Protein 6SBS (pdb70)

Radius of gyration: 17.61 Å; Cα contacts (8 Å, |Δi|>4): 257; chains: 2; bounding box: 50×42×40 Å

InterPro domains:
  IPR000524 Transcription regulator HTH, GntR [PF00392] (16-74)
  IPR000524 Transcription regulator HTH, GntR [PR00035] (38-52)
  IPR000524 Transcription regulator HTH, GntR [PR00035] (52-68)
  IPR000524 Transcription regulator HTH, GntR [PS50949] (13-81)
  IPR000524 Transcription regulator HTH, GntR [SM00345] (19-77)
  IPR000524 Transcription regulator HTH, GntR [cd07377] (14-78)
  IPR036388 Winged helix-like DNA-binding domain superfamily [G3DSA:1.10.10.10] (5-78)
  IPR036390 Winged helix DNA-binding domain superfamily [SSF46785] (8-77)

Solvent-accessible surface area: 12304 Å² total; per-residue (Å²): 138,114,19,128,43,72,144,160,44,195,40,55,44,35,12,12,0,0,30,29,4,4,41,15,20,20,125,20,118,43,129,83,48,56,134,1,35,64,25,157,109,5,1,86,119,34,72,33,92,75,122,20,0,58,99,0,0,71,16,0,51,50,26,46,23,4,52,64,101,163,187,95,36,15,6,93,59,114,160,64,133,43,12,5,64,2,2,17,72,6,10,73,70,104,57,160,38,83,139,163,47,199,56,47,43,40,22,15,0,0,59,57,2,14,66,58,7,4,124,13,141,24,96,36,36,38,90,16,41,48,23,132,101,3,5,82,140,18,90,23,87,67,125,46,0,44,108,0,0,56,23,0,50,47,12,10,7,2,34,72,90,168,220,114,33,8,2,32,52,69,22,152,53,86,42,33,105,60,8,66,102,23,0,56,52,27,1,52,17,18,117,34,43,154,102,81,13,79,76,59,33,72,145,37,44,70,118,46,104,142

Secondary structure (DSSP, 8-state):
--S---TTSSS-HHHHHHHHHHHHHHHTSS-TT-BPPPHHHHHHHHT--HHHHHHHHHHHHHHTSEEESSSSEEE-----HHHHHHHHHHHHT-/----TTSSS-HHHHHHHHHHHHHHTSSS-TT-B---HHHHHHHSS--HHHHHHHHHHHHHHTSEEESSSSEEE----SSHHHHHHHHHHHHHHHTTT--HHHHHHHHHHHHHHHT-

Foldseek 3Di:
DQQDQDPPDPPDRLVSNLVSVVVCVVVVVADFQRWDDALVVVCVVHVHDSVSVVSNLVVCVVVPQWDQDPNTITGHDDDCVVVVVVVVVVVVVD/DDAPPPDPPDRLRVVLVVVVVCPVVVVAHAFDWDDDLVRVCVVDVHHSVSSVVSLVVCVVLPQWDCDPNITGGHDDDPDVSNVVNVVVVVVVVVVVVADPVRPVVVVVVVVVVPVD

Structure (mmCIF, N/CA/C/O backbone):
data_6SBS
#
_entry.id   6SBS
#
_cell.length_a   133.090
_cell.length_b   133.090
_cell.length_c   39.330
_cell.angle_alpha   90.000
_cell.angle_beta   90.000
_cell.angle_gamma   120.000
#
_symmetry.space_group_name_H-M   'P 62'
#
loop_
_entity.id
_entity.type
_entity.pdbx_description
1 polymer 'Regulatory protein'
2 water water
#
loop_
_atom_site.group_PDB
_atom_site.id
_atom_site.type_symbol
_atom_site.label_atom_id
_atom_site.label_alt_id
_atom_site.label_comp_id
_atom_site.label_asym_id
_atom_site.label_entity_id
_atom_site.label_seq_id
_atom_site.pdbx_PDB_ins_code
_atom_site.Cartn_x
_atom_site.Cartn_y
_atom_site.Cartn_z
_atom_site.occupancy
_atom_site.B_iso_or_equiv
_atom_site.auth_seq_id
_atom_site.auth_comp_id
_atom_site.auth_asym_id
_atom_site.auth_atom_id
_atom_site.pdbx_PDB_model_num
ATOM 1 N N . SER A 1 3 ? 61.234 24.716 -6.164 1.00 77.83 3 SER A N 1
ATOM 2 C CA . SER A 1 3 ? 60.284 24.283 -7.190 1.00 83.33 3 SER A CA 1
ATOM 3 C C . SER A 1 3 ? 58.954 23.911 -6.516 1.00 82.43 3 SER A C 1
ATOM 4 O O . SER A 1 3 ? 57.915 23.811 -7.179 1.00 86.50 3 SER A O 1
ATOM 7 N N . ILE A 1 4 ? 58.992 23.696 -5.196 1.00 78.52 4 ILE A N 1
ATOM 8 C CA . ILE A 1 4 ? 57.762 23.445 -4.449 1.00 74.43 4 ILE A CA 1
ATOM 9 C C . ILE A 1 4 ? 57.044 24.747 -4.162 1.00 73.55 4 ILE A C 1
ATOM 10 O O . ILE A 1 4 ? 55.819 24.835 -4.293 1.00 82.66 4 ILE A O 1
ATOM 15 N N . ILE A 1 5 ? 57.790 25.758 -3.722 1.00 76.73 5 ILE A N 1
ATOM 16 C CA . ILE A 1 5 ? 57.265 27.098 -3.492 1.00 67.72 5 ILE A CA 1
ATOM 17 C C . ILE A 1 5 ? 57.725 27.971 -4.644 1.00 66.90 5 ILE A C 1
ATOM 18 O O . ILE A 1 5 ? 58.921 28.242 -4.797 1.00 64.75 5 ILE A O 1
ATOM 23 N N . LYS A 1 6 ? 56.777 28.403 -5.466 1.00 71.04 6 LYS A N 1
ATOM 24 C CA . LYS A 1 6 ? 57.100 29.244 -6.611 1.00 73.99 6 LYS A CA 1
ATOM 25 C C . LYS A 1 6 ? 57.103 30.689 -6.151 1.00 74.78 6 LYS A C 1
ATOM 26 O O . LYS A 1 6 ? 56.074 31.202 -5.695 1.00 84.12 6 LYS A O 1
ATOM 32 N N . ILE A 1 7 ? 58.257 31.341 -6.246 1.00 69.58 7 ILE A N 1
ATOM 33 C CA . ILE A 1 7 ? 58.329 32.784 -6.044 1.00 71.38 7 ILE A CA 1
ATOM 34 C C . ILE A 1 7 ? 57.956 33.445 -7.367 1.00 70.49 7 ILE A C 1
ATOM 35 O O . ILE A 1 7 ? 58.595 33.208 -8.396 1.00 73.89 7 ILE A O 1
ATOM 40 N N . ASP A 1 8 ? 56.885 34.228 -7.357 1.00 73.33 8 ASP A N 1
ATOM 41 C CA . ASP A 1 8 ? 56.388 34.902 -8.558 1.00 69.74 8 ASP A CA 1
ATOM 42 C C . ASP A 1 8 ? 56.865 36.353 -8.480 1.00 72.23 8 ASP A C 1
ATOM 43 O O . ASP A 1 8 ? 56.279 37.193 -7.786 1.00 68.89 8 ASP A O 1
ATOM 48 N N . LEU A 1 9 ? 57.950 36.642 -9.205 1.00 66.69 9 LEU A N 1
ATOM 49 C CA . LEU A 1 9 ? 58.677 37.889 -9.006 1.00 72.58 9 LEU A CA 1
ATOM 50 C C . LEU A 1 9 ? 57.989 39.100 -9.626 1.00 73.89 9 LEU A C 1
ATOM 51 O O . LEU A 1 9 ? 58.322 40.236 -9.261 1.00 77.65 9 LEU A O 1
ATOM 56 N N . GLU A 1 10 ? 57.054 38.911 -10.553 1.00 71.55 10 GLU A N 1
ATOM 57 C CA . GLU A 1 10 ? 56.313 40.054 -11.077 1.00 79.15 10 GLU A CA 1
ATOM 58 C C . GLU A 1 10 ? 54.861 40.090 -10.621 1.00 72.68 10 GLU A C 1
ATOM 59 O O . GLU A 1 10 ? 54.136 41.021 -10.982 1.00 73.20 10 GLU A O 1
ATOM 65 N N . SER A 1 11 ? 54.414 39.114 -9.840 1.00 76.00 11 SER A N 1
ATOM 66 C CA . SER A 1 11 ? 53.188 39.305 -9.099 1.00 69.91 11 SER A CA 1
ATOM 67 C C . SER A 1 11 ? 53.356 40.554 -8.252 1.00 68.57 11 SER A C 1
ATOM 68 O O . SER A 1 11 ? 54.473 40.995 -7.983 1.00 73.44 11 SER A O 1
ATOM 71 N N . LYS A 1 12 ? 52.242 41.161 -7.868 1.00 70.51 12 LYS A N 1
ATOM 72 C CA . LYS A 1 12 ? 52.305 42.288 -6.949 1.00 65.73 12 LYS A CA 1
ATOM 73 C C . LYS A 1 12 ? 52.032 41.891 -5.518 1.00 68.42 12 LYS A C 1
ATOM 74 O O . LYS A 1 12 ? 52.104 42.749 -4.631 1.00 68.48 12 LYS A O 1
ATOM 80 N N . THR A 1 13 ? 51.720 40.619 -5.270 1.00 65.66 13 THR A N 1
ATOM 81 C CA . THR A 1 13 ? 51.778 40.122 -3.911 1.00 58.55 13 THR A CA 1
ATOM 82 C C . THR A 1 13 ? 53.216 40.205 -3.414 1.00 64.41 13 THR A C 1
ATOM 83 O O . THR A 1 13 ? 54.141 39.743 -4.107 1.00 64.66 13 THR A O 1
ATOM 87 N N . PRO A 1 14 ? 53.453 40.822 -2.259 1.00 63.69 14 PRO A N 1
ATOM 88 C CA . PRO A 1 14 ? 54.800 40.824 -1.686 1.00 57.29 14 PRO A CA 1
ATOM 89 C C . PRO A 1 14 ? 55.335 39.411 -1.554 1.00 57.58 14 PRO A C 1
ATOM 90 O O . PRO A 1 14 ? 54.581 38.473 -1.278 1.00 56.67 14 PRO A O 1
ATOM 94 N N . ILE A 1 15 ? 56.655 39.278 -1.744 1.00 56.90 15 ILE A N 1
ATOM 95 C CA . ILE A 1 15 ? 57.301 37.968 -1.704 1.00 50.50 15 ILE A CA 1
ATOM 96 C C . ILE A 1 15 ? 56.931 37.215 -0.430 1.00 51.26 15 ILE A C 1
ATOM 97 O O . ILE A 1 15 ? 56.475 36.073 -0.494 1.00 54.50 15 ILE A O 1
ATOM 102 N N . TYR A 1 16 ? 57.111 37.834 0.749 1.00 53.87 16 TYR A N 1
ATOM 103 C CA . TYR A 1 16 ? 56.839 37.107 1.995 1.00 48.17 16 TYR A CA 1
ATOM 104 C C . TYR A 1 16 ? 55.424 36.557 2.022 1.00 51.76 16 TYR A C 1
ATOM 105 O O . TYR A 1 16 ? 55.205 35.462 2.547 1.00 56.58 16 TYR A O 1
ATOM 114 N N . LYS A 1 17 ? 54.453 37.296 1.459 1.00 54.27 17 LYS A N 1
ATOM 115 C CA . LYS A 1 17 ? 53.060 36.860 1.436 1.00 47.54 17 LYS A CA 1
ATOM 116 C C . LYS A 1 17 ? 52.839 35.710 0.469 1.00 50.53 17 LYS A C 1
ATOM 117 O O . LYS A 1 17 ? 52.101 34.779 0.797 1.00 52.93 17 LYS A O 1
ATOM 123 N N . GLN A 1 18 ? 53.476 35.727 -0.706 1.00 51.03 18 GLN A N 1
ATOM 124 C CA . GLN A 1 18 ? 53.417 34.535 -1.553 1.00 53.13 18 GLN A CA 1
ATOM 125 C C . GLN A 1 18 ? 54.042 33.309 -0.880 1.00 56.19 18 GLN A C 1
ATOM 126 O O . GLN A 1 18 ? 53.540 32.191 -1.061 1.00 59.98 18 GLN A O 1
ATOM 132 N N . ILE A 1 19 ? 55.128 33.477 -0.114 1.00 47.88 19 ILE A N 1
ATOM 133 C CA . ILE A 1 19 ? 55.660 32.349 0.637 1.00 47.44 19 ILE A CA 1
ATOM 134 C C . ILE A 1 19 ? 54.612 31.826 1.616 1.00 52.76 19 ILE A C 1
ATOM 135 O O . ILE A 1 19 ? 54.231 30.649 1.575 1.00 54.36 19 ILE A O 1
ATOM 140 N N . ALA A 1 20 ? 54.103 32.702 2.483 1.00 53.09 20 ALA A N 1
ATOM 141 C CA . ALA A 1 20 ? 53.064 32.325 3.440 1.00 51.31 20 ALA A CA 1
ATOM 142 C C . ALA A 1 20 ? 51.835 31.727 2.756 1.00 56.97 20 ALA A C 1
ATOM 143 O O . ALA A 1 20 ? 51.310 30.692 3.189 1.00 58.05 20 ALA A O 1
ATOM 145 N N . ASP A 1 21 ? 51.325 32.376 1.715 1.00 56.23 21 ASP A N 1
ATOM 146 C CA . ASP A 1 21 ? 50.138 31.835 1.064 1.00 55.44 21 ASP A CA 1
ATOM 147 C C . ASP A 1 21 ? 50.382 30.394 0.647 1.00 57.63 21 ASP A C 1
ATOM 148 O O . ASP A 1 21 ? 49.554 29.509 0.899 1.00 60.71 21 ASP A O 1
ATOM 153 N N . GLN A 1 22 ? 51.555 30.135 0.049 1.00 62.64 22 GLN A N 1
ATOM 154 C CA . GLN A 1 22 ? 51.856 28.804 -0.486 1.00 60.86 22 GLN A CA 1
ATOM 155 C C . GLN A 1 22 ? 52.119 27.794 0.620 1.00 56.64 22 GLN A C 1
ATOM 156 O O . GLN A 1 22 ? 51.778 26.614 0.472 1.00 54.43 22 GLN A O 1
ATOM 162 N N . ILE A 1 23 ? 52.695 28.231 1.740 1.00 53.17 23 ILE A N 1
ATOM 163 C CA . ILE A 1 23 ? 52.816 27.319 2.863 1.00 49.93 23 ILE A CA 1
ATOM 164 C C . ILE A 1 23 ? 51.439 26.905 3.348 1.00 54.19 23 ILE A C 1
ATOM 165 O O . ILE A 1 23 ? 51.200 25.726 3.649 1.00 60.60 23 ILE A O 1
ATOM 170 N N . ILE A 1 24 ? 50.490 27.840 3.353 1.00 58.13 24 ILE A N 1
ATOM 171 C CA . ILE A 1 24 ? 49.118 27.495 3.716 1.00 55.98 24 ILE A CA 1
ATOM 172 C C . ILE A 1 24 ? 48.515 26.543 2.692 1.00 57.45 24 ILE A C 1
ATOM 173 O O . ILE A 1 24 ? 47.807 25.597 3.048 1.00 58.76 24 ILE A O 1
ATOM 178 N N . GLU A 1 25 ? 48.756 26.793 1.402 1.00 56.47 25 GLU A N 1
ATOM 179 C CA . GLU A 1 25 ? 48.264 25.870 0.385 1.00 55.53 25 GLU A CA 1
ATOM 180 C C . GLU A 1 25 ? 48.832 24.478 0.601 1.00 62.82 25 GLU A C 1
ATOM 181 O O . GLU A 1 25 ? 48.111 23.480 0.512 1.00 64.88 25 GLU A O 1
ATOM 187 N N . LEU A 1 26 ? 50.137 24.396 0.888 1.00 63.40 26 LEU A N 1
ATOM 188 C CA . LEU A 1 26 ? 50.766 23.103 1.119 1.00 59.31 26 LEU A CA 1
ATOM 189 C C . LEU A 1 26 ? 50.217 22.451 2.373 1.00 62.60 26 LEU A C 1
ATOM 190 O O . LEU A 1 26 ? 49.980 21.237 2.391 1.00 66.88 26 LEU A O 1
ATOM 195 N N . ILE A 1 27 ? 49.998 23.226 3.434 1.00 59.23 27 ILE A N 1
ATOM 196 C CA . ILE A 1 27 ? 49.313 22.638 4.582 1.00 66.76 27 ILE A CA 1
ATOM 197 C C . ILE A 1 27 ? 47.910 22.180 4.184 1.00 69.33 27 ILE A C 1
ATOM 198 O O . ILE A 1 27 ? 47.477 21.077 4.546 1.00 76.49 27 ILE A O 1
ATOM 203 N N . ALA A 1 28 ? 47.188 23.009 3.419 1.00 66.70 28 ALA A N 1
ATOM 204 C CA . ALA A 1 28 ? 45.858 22.637 2.942 1.00 67.32 28 ALA A CA 1
ATOM 205 C C . ALA A 1 28 ? 45.897 21.352 2.123 1.00 64.64 28 ALA A C 1
ATOM 206 O O . ALA A 1 28 ? 45.120 20.423 2.376 1.00 65.19 28 ALA A O 1
ATOM 208 N N . LYS A 1 29 ? 46.800 21.275 1.142 1.00 70.57 29 LYS A N 1
ATOM 209 C CA . LYS A 1 29 ? 46.990 20.055 0.356 1.00 70.02 29 LYS A CA 1
ATOM 210 C C . LYS A 1 29 ? 47.485 18.876 1.186 1.00 67.86 29 LYS A C 1
ATOM 211 O O . LYS A 1 29 ? 47.480 17.750 0.684 1.00 68.66 29 LYS A O 1
ATOM 217 N N . GLY A 1 30 ? 47.920 19.096 2.426 1.00 72.52 30 GLY A N 1
ATOM 218 C CA . GLY A 1 30 ? 48.426 18.020 3.249 1.00 70.21 30 GLY A CA 1
ATOM 219 C C . GLY A 1 30 ? 49.832 17.579 2.919 1.00 71.88 30 GLY A C 1
ATOM 220 O O . GLY A 1 30 ? 50.299 16.577 3.479 1.00 66.66 30 GLY A O 1
ATOM 221 N N . GLU A 1 31 ? 50.518 18.290 2.019 1.00 71.20 31 GLU A N 1
ATOM 222 C CA . GLU A 1 31 ? 51.930 18.038 1.791 1.00 71.22 31 GLU A CA 1
ATOM 223 C C . GLU A 1 31 ? 52.764 18.415 3.005 1.00 72.10 31 GLU A C 1
ATOM 224 O O . GLU A 1 31 ? 53.869 17.887 3.174 1.00 76.51 31 GLU A O 1
ATOM 230 N N . LEU A 1 32 ? 52.257 19.296 3.862 1.00 64.98 32 LEU A N 1
ATOM 231 C CA . LEU A 1 32 ? 52.893 19.579 5.147 1.00 70.03 32 LEU A CA 1
ATOM 232 C C . LEU A 1 32 ? 51.900 19.213 6.248 1.00 73.55 32 LEU A C 1
ATOM 233 O O . LEU A 1 32 ? 51.048 20.023 6.629 1.00 73.78 32 LEU A O 1
ATOM 238 N N . LYS A 1 33 ? 52.007 17.990 6.758 1.00 76.54 33 LYS A N 1
ATOM 239 C CA . LYS A 1 33 ? 51.152 17.547 7.844 1.00 76.24 33 LYS A CA 1
ATOM 240 C C . LYS A 1 33 ? 51.502 18.286 9.140 1.00 74.42 33 LYS A C 1
ATOM 241 O O . LYS A 1 33 ? 52.556 18.912 9.247 1.00 68.40 33 LYS A O 1
ATOM 247 N N . PRO A 1 34 ? 50.621 18.231 10.137 1.00 74.70 34 PRO A N 1
ATOM 248 C CA . PRO A 1 34 ? 50.917 18.854 11.435 1.00 69.55 34 PRO A CA 1
ATOM 249 C C . PRO A 1 34 ? 52.118 18.238 12.133 1.00 75.18 34 PRO A C 1
ATOM 250 O O . PRO A 1 34 ? 52.491 17.085 11.907 1.00 85.05 34 PRO A O 1
ATOM 254 N N . GLY A 1 35 ? 52.725 19.033 13.011 1.00 74.36 35 GLY A N 1
ATOM 255 C CA . GLY A 1 35 ? 53.947 18.627 13.675 1.00 68.65 35 GLY A CA 1
ATOM 256 C C . GLY A 1 35 ? 55.163 18.674 12.771 1.00 71.20 35 GLY A C 1
ATOM 257 O O . GLY A 1 35 ? 56.286 18.809 13.264 1.00 74.95 35 GLY A O 1
ATOM 258 N N . ASP A 1 36 ? 54.955 18.541 11.455 1.00 70.89 36 ASP A N 1
ATOM 259 C CA . ASP A 1 36 ? 56.023 18.663 10.474 1.00 73.57 36 ASP A CA 1
ATOM 260 C C . ASP A 1 36 ? 56.847 19.896 10.789 1.00 73.09 36 ASP A C 1
ATOM 261 O O . ASP A 1 36 ? 56.346 21.017 10.673 1.00 70.29 36 ASP A O 1
ATOM 266 N N . LYS A 1 37 ? 58.083 19.701 11.245 1.00 79.61 37 LYS A N 1
ATOM 267 C CA . LYS A 1 37 ? 58.980 20.834 11.398 1.00 75.94 37 LYS A CA 1
ATOM 268 C C . LYS A 1 37 ? 59.178 21.485 10.040 1.00 77.69 37 LYS A C 1
ATOM 269 O O . LYS A 1 37 ? 59.107 20.830 8.994 1.00 81.77 37 LYS A O 1
ATOM 275 N N . LEU A 1 38 ? 59.370 22.762 10.059 1.00 72.96 38 LEU A N 1
ATOM 276 C CA . LEU A 1 38 ? 59.602 23.527 8.858 1.00 67.01 38 LEU A CA 1
ATOM 277 C C . LEU A 1 38 ? 61.092 23.684 8.648 1.00 68.93 38 LEU A C 1
ATOM 278 O O . LEU A 1 38 ? 61.876 23.467 9.574 1.00 73.99 38 LEU A O 1
ATOM 283 N N . PRO A 1 39 ? 61.536 24.055 7.449 1.00 63.96 39 PRO A N 1
ATOM 284 C CA . PRO A 1 39 ? 62.950 24.395 7.292 1.00 58.26 39 PRO A CA 1
ATOM 285 C C . PRO A 1 39 ? 63.298 25.585 8.168 1.00 60.26 39 PRO A C 1
ATOM 286 O O . PRO A 1 39 ? 62.442 26.367 8.588 1.00 62.98 39 PRO A O 1
ATOM 290 N N . SER A 1 40 ? 64.577 25.701 8.466 1.00 58.28 40 SER A N 1
ATOM 291 C CA . SER A 1 40 ? 65.098 26.892 9.111 1.00 57.62 40 SER A CA 1
ATOM 292 C C . SER A 1 40 ? 64.681 28.156 8.358 1.00 59.51 40 SER A C 1
ATOM 293 O O . SER A 1 40 ? 64.403 28.108 7.154 1.00 58.13 40 SER A O 1
ATOM 296 N N . ILE A 1 41 ? 64.640 29.303 9.034 1.00 60.34 41 ILE A N 1
ATOM 297 C CA . ILE A 1 41 ? 64.544 30.550 8.280 1.00 60.39 41 ILE A CA 1
ATOM 298 C C . ILE A 1 41 ? 65.685 30.626 7.273 1.00 61.63 41 ILE A C 1
ATOM 299 O O . ILE A 1 41 ? 65.469 30.915 6.091 1.00 63.86 41 ILE A O 1
ATOM 304 N N . ARG A 1 42 ? 66.905 30.287 7.705 1.00 66.53 42 ARG A N 1
ATOM 305 C CA . ARG A 1 42 ? 68.060 30.325 6.806 1.00 61.09 42 ARG A CA 1
ATOM 306 C C . ARG A 1 42 ? 67.992 29.233 5.737 1.00 61.92 42 ARG A C 1
ATOM 307 O O . ARG A 1 42 ? 68.309 29.492 4.569 1.00 61.75 42 ARG A O 1
ATOM 315 N N . GLU A 1 43 ? 67.591 28.004 6.107 1.00 60.91 43 GLU A N 1
ATOM 316 C CA . GLU A 1 43 ? 67.488 26.945 5.101 1.00 60.59 43 GLU A CA 1
ATOM 317 C C . GLU A 1 43 ? 66.418 27.266 4.052 1.00 63.00 43 GLU A C 1
ATOM 318 O O . GLU A 1 43 ? 66.589 26.916 2.880 1.00 69.07 43 GLU A O 1
ATOM 324 N N . LEU A 1 44 ? 65.336 27.963 4.416 1.00 59.82 44 LEU A N 1
ATOM 325 C CA . LEU A 1 44 ? 64.301 28.218 3.412 1.00 56.88 44 LEU A CA 1
ATOM 326 C C . LEU A 1 44 ? 64.647 29.409 2.533 1.00 58.69 44 LEU A C 1
ATOM 327 O O . LEU A 1 44 ? 64.333 29.418 1.336 1.00 58.09 44 LEU A O 1
ATOM 332 N N . ALA A 1 45 ? 65.263 30.433 3.123 1.00 58.29 45 ALA A N 1
ATOM 333 C CA . ALA A 1 45 ? 65.664 31.599 2.360 1.00 52.52 45 ALA A CA 1
ATOM 334 C C . ALA A 1 45 ? 66.568 31.185 1.215 1.00 60.71 45 ALA A C 1
ATOM 335 O O . ALA A 1 45 ? 66.275 31.463 0.044 1.00 63.30 45 ALA A O 1
ATOM 337 N N . SER A 1 46 ? 67.641 30.451 1.544 1.00 60.75 46 SER A N 1
ATOM 338 C CA . SER A 1 46 ? 68.588 29.946 0.550 1.00 67.30 46 SER A CA 1
ATOM 339 C C . SER A 1 46 ? 67.924 29.004 -0.448 1.00 65.42 46 SER A C 1
ATOM 340 O O . SER A 1 46 ? 68.227 29.042 -1.647 1.00 68.54 46 SER A O 1
ATOM 343 N N . MET A 1 47 ? 67.055 28.122 0.030 1.00 57.41 47 MET A N 1
ATOM 344 C CA . MET A 1 47 ? 66.267 27.320 -0.889 1.00 59.78 47 MET A CA 1
ATOM 345 C C . MET A 1 47 ? 65.624 28.184 -1.979 1.00 64.17 47 MET A C 1
ATOM 346 O O . MET A 1 47 ? 65.653 27.819 -3.164 1.00 66.78 47 MET A O 1
ATOM 351 N N . LEU A 1 48 ? 65.110 29.362 -1.615 1.00 65.14 48 LEU A N 1
ATOM 352 C CA . LEU A 1 48 ? 64.311 30.178 -2.523 1.00 64.46 48 LEU A CA 1
ATOM 353 C C . LEU A 1 48 ? 65.108 31.247 -3.261 1.00 61.68 48 LEU A C 1
ATOM 354 O O . LEU A 1 48 ? 64.602 31.792 -4.250 1.00 62.28 48 LEU A O 1
ATOM 359 N N . GLY A 1 49 ? 66.324 31.558 -2.812 1.00 58.84 49 GLY A N 1
ATOM 360 C CA . GLY A 1 49 ? 67.071 32.677 -3.361 1.00 60.79 49 GLY A CA 1
ATOM 361 C C . GLY A 1 49 ? 66.721 34.009 -2.740 1.00 59.30 49 GLY A C 1
ATOM 362 O O . GLY A 1 49 ? 66.829 35.048 -3.401 1.00 60.70 49 GLY A O 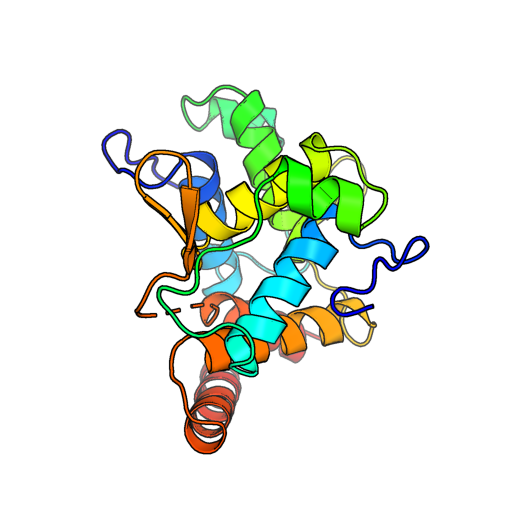1
ATOM 363 N N . VAL A 1 50 ? 66.328 34.011 -1.474 1.00 61.16 50 VAL A N 1
ATOM 364 C 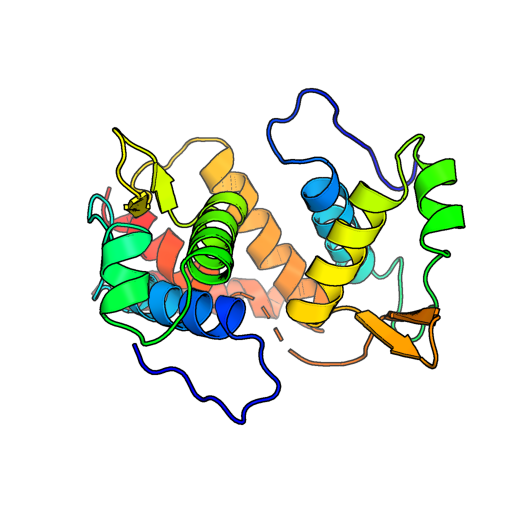CA . VAL A 1 50 ? 65.640 35.127 -0.837 1.00 65.12 50 VAL A CA 1
ATOM 365 C C . VAL A 1 50 ? 66.392 35.470 0.455 1.00 62.52 50 VAL A C 1
ATOM 366 O O . VAL A 1 50 ? 67.143 34.654 0.997 1.00 62.01 50 VAL A O 1
ATOM 370 N N . ASN A 1 51 ? 66.251 36.712 0.910 1.00 55.60 51 ASN A N 1
ATOM 371 C CA . ASN A 1 51 ? 66.903 37.065 2.161 1.00 57.52 51 ASN A CA 1
ATOM 372 C C . ASN A 1 51 ? 66.110 36.538 3.353 1.00 57.04 51 ASN A C 1
ATOM 373 O O . ASN A 1 51 ? 64.884 36.417 3.314 1.00 59.26 51 ASN A O 1
ATOM 378 N N . MET A 1 52 ? 66.826 36.249 4.442 1.00 56.34 52 MET A N 1
ATOM 379 C CA . MET A 1 52 ? 66.165 35.700 5.625 1.00 58.92 52 MET A CA 1
ATOM 380 C C . MET A 1 52 ? 65.043 36.606 6.136 1.00 55.48 52 MET A C 1
ATOM 381 O O . MET A 1 52 ? 64.087 36.121 6.753 1.00 52.06 52 MET A O 1
ATOM 386 N N . LEU A 1 53 ? 65.137 37.913 5.876 1.00 57.56 53 LEU A N 1
ATOM 387 C CA . LEU A 1 53 ? 64.137 38.860 6.366 1.00 53.14 53 LEU A CA 1
ATOM 388 C C . LEU A 1 53 ? 62.765 38.560 5.779 1.00 56.10 53 LEU A C 1
ATOM 389 O O . LEU A 1 53 ? 61.766 38.491 6.502 1.00 56.03 53 LEU A O 1
ATOM 394 N N . THR A 1 54 ? 62.703 38.389 4.456 1.00 57.82 54 THR A N 1
ATOM 395 C CA . THR A 1 54 ? 61.456 38.038 3.796 1.00 49.05 54 THR A CA 1
ATOM 396 C C . THR A 1 54 ? 60.904 36.722 4.337 1.00 55.93 54 THR A C 1
ATOM 397 O O . THR A 1 54 ? 59.705 36.625 4.627 1.00 61.79 54 THR A O 1
ATOM 401 N N . VAL A 1 55 ? 61.757 35.705 4.523 1.00 54.51 55 VAL A N 1
ATOM 402 C CA . VAL A 1 55 ? 61.263 34.461 5.124 1.00 56.63 55 VAL A CA 1
ATOM 403 C C . VAL A 1 55 ? 60.847 34.695 6.578 1.00 54.86 55 VAL A C 1
ATOM 404 O O . VAL A 1 55 ? 59.816 34.186 7.032 1.00 54.90 55 VAL A O 1
ATOM 408 N N . ASN A 1 56 ? 61.638 35.465 7.329 1.00 55.79 56 ASN A N 1
ATOM 409 C CA . ASN A 1 56 ? 61.256 35.865 8.680 1.00 55.43 56 ASN A CA 1
ATOM 410 C C . ASN A 1 56 ? 59.834 36.421 8.710 1.00 58.33 56 ASN A C 1
ATOM 411 O O . ASN A 1 56 ? 58.973 35.943 9.461 1.00 56.05 56 ASN A O 1
ATOM 416 N N . LYS A 1 57 ? 59.581 37.447 7.887 1.00 58.16 57 LYS A N 1
ATOM 417 C CA . LYS A 1 57 ? 58.242 38.016 7.757 1.00 54.59 57 LYS A CA 1
ATOM 418 C C . LYS A 1 57 ? 57.196 36.965 7.400 1.00 55.24 57 LYS A C 1
ATOM 419 O O . LYS A 1 57 ? 56.084 36.970 7.944 1.00 55.33 57 LYS A O 1
ATOM 425 N N . ALA A 1 58 ? 57.533 36.060 6.476 1.00 60.04 58 ALA A N 1
ATOM 426 C CA . ALA A 1 58 ? 56.635 34.964 6.120 1.00 52.20 58 ALA A CA 1
ATOM 427 C C . ALA A 1 58 ? 56.326 34.071 7.314 1.00 52.64 58 ALA A C 1
ATOM 428 O O . ALA A 1 58 ? 55.159 33.787 7.599 1.00 50.93 58 ALA A O 1
ATOM 430 N N . TYR A 1 59 ? 57.360 33.598 8.014 1.00 58.00 59 TYR A N 1
ATOM 431 C CA . TYR A 1 59 ? 57.138 32.681 9.127 1.00 52.23 59 TYR A CA 1
ATOM 432 C C . TYR A 1 59 ? 56.360 33.344 10.253 1.00 56.77 59 TYR A C 1
ATOM 433 O O . TYR A 1 59 ? 55.548 32.694 10.916 1.00 57.90 59 TYR A O 1
ATOM 442 N N . ASN A 1 60 ? 56.576 34.640 10.467 1.00 65.44 60 ASN A N 1
ATOM 443 C CA . ASN A 1 60 ? 55.856 35.370 11.504 1.00 60.05 60 ASN A CA 1
ATOM 444 C C . ASN A 1 60 ? 54.400 35.587 11.124 1.00 63.01 60 ASN A C 1
ATOM 445 O O . ASN A 1 60 ? 53.507 35.522 11.981 1.00 65.22 60 ASN A O 1
ATOM 450 N N . TYR A 1 61 ? 54.143 35.890 9.850 1.00 61.18 61 TYR A N 1
ATOM 451 C CA . TYR A 1 61 ? 52.766 35.971 9.387 1.00 55.37 61 TYR A CA 1
ATOM 452 C C . TYR A 1 61 ? 52.033 34.669 9.683 1.00 63.96 61 TYR A C 1
ATOM 453 O O . TYR A 1 61 ? 50.914 34.675 10.211 1.00 72.50 61 TYR A O 1
ATOM 462 N N . LEU A 1 62 ? 52.667 33.533 9.382 1.00 58.89 62 LEU A N 1
ATOM 463 C CA . LEU A 1 62 ? 52.043 32.250 9.675 1.00 57.22 62 LEU A CA 1
ATOM 464 C C . LEU A 1 62 ? 51.874 32.024 11.174 1.00 61.43 62 LEU A C 1
ATOM 465 O O . LEU A 1 62 ? 50.978 31.279 11.585 1.00 67.42 62 LEU A O 1
ATOM 470 N N . VAL A 1 63 ? 52.700 32.643 12.016 1.00 60.65 63 VAL A N 1
ATOM 471 C CA . VAL A 1 63 ? 52.547 32.414 13.453 1.00 63.87 63 VAL A CA 1
ATOM 472 C C . VAL A 1 63 ? 51.362 33.197 13.992 1.00 68.93 63 VAL A C 1
ATOM 473 O O . VAL A 1 63 ? 50.519 32.652 14.720 1.00 73.80 63 VAL A O 1
ATOM 477 N N . ASP A 1 64 ? 51.271 34.486 13.629 1.00 67.23 64 ASP A N 1
ATOM 478 C CA . ASP A 1 64 ? 50.149 35.316 14.072 1.00 66.17 64 ASP A CA 1
ATOM 479 C C . ASP A 1 64 ? 48.817 34.808 13.527 1.00 66.17 64 ASP A C 1
ATOM 480 O O . ASP A 1 64 ? 47.814 34.805 14.247 1.00 70.93 64 ASP A O 1
ATOM 485 N N . GLU A 1 65 ? 48.786 34.374 12.261 1.00 68.19 65 GLU A N 1
ATOM 486 C CA . GLU A 1 65 ? 47.582 33.759 11.710 1.00 64.75 65 GLU A CA 1
ATOM 487 C C . GLU A 1 65 ? 47.274 32.413 12.339 1.00 63.81 65 GLU A C 1
ATOM 488 O O . GLU A 1 65 ? 46.156 31.931 12.184 1.00 78.41 65 GLU A O 1
ATOM 494 N N . GLY A 1 66 ? 48.228 31.776 13.005 1.00 63.76 66 GLY A N 1
ATOM 495 C CA . GLY A 1 66 ? 47.935 30.535 13.693 1.00 57.62 66 GLY A CA 1
ATOM 496 C C . GLY A 1 66 ? 48.050 29.248 12.896 1.00 64.01 66 GLY A C 1
ATOM 497 O O . GLY A 1 66 ? 47.295 28.306 13.154 1.00 65.10 66 GLY A O 1
ATOM 498 N N . PHE A 1 67 ? 48.996 29.161 11.949 1.00 66.48 67 PHE A N 1
ATOM 499 C CA . PHE A 1 67 ? 49.238 27.925 11.206 1.00 65.61 67 PHE A CA 1
ATOM 500 C C . PHE A 1 67 ? 50.553 27.228 11.550 1.00 67.56 67 PHE A C 1
ATOM 501 O O . PHE A 1 67 ? 50.718 26.053 11.192 1.00 64.13 67 PHE A O 1
ATOM 509 N N . ILE A 1 68 ? 51.504 27.917 12.184 1.00 60.88 68 ILE A N 1
ATOM 510 C CA . ILE A 1 68 ? 52.730 27.293 12.663 1.00 69.55 68 ILE A CA 1
ATOM 511 C C . ILE A 1 68 ? 53.086 27.906 14.010 1.00 67.66 68 ILE A C 1
ATOM 512 O O . ILE A 1 68 ? 52.614 28.983 14.377 1.00 64.39 68 ILE A O 1
ATOM 517 N N . VAL A 1 69 ? 53.950 27.202 14.740 1.00 69.97 69 VAL A N 1
ATOM 518 C CA . VAL A 1 69 ? 54.298 27.565 16.107 1.00 69.35 69 VAL A CA 1
ATOM 519 C C . VAL A 1 69 ? 55.770 27.234 16.329 1.00 74.43 69 VAL A C 1
ATOM 520 O O . VAL A 1 69 ? 56.333 26.347 15.676 1.00 76.11 69 VAL A O 1
ATOM 524 N N . VAL A 1 70 ? 56.394 27.969 17.251 1.00 75.11 70 VAL A N 1
ATOM 525 C CA . VAL A 1 70 ? 57.810 27.823 17.571 1.00 73.18 70 VAL A CA 1
ATOM 526 C C . VAL A 1 70 ? 57.984 26.857 18.738 1.00 78.11 70 VAL A C 1
ATOM 527 O O . VAL A 1 70 ? 57.399 27.045 19.813 1.00 74.45 70 VAL A O 1
ATOM 531 N N . GLN A 1 71 ? 58.826 25.843 18.537 1.00 86.81 71 GLN A N 1
ATOM 532 C CA . GLN A 1 71 ? 59.118 24.796 19.520 1.00 81.10 71 GLN A CA 1
ATOM 533 C C . GLN A 1 71 ? 60.588 24.941 19.908 1.00 84.10 71 GLN A C 1
ATOM 534 O O . GLN A 1 71 ? 61.472 24.311 19.317 1.00 82.03 71 GLN A O 1
ATOM 540 N N . LYS A 1 72 ? 60.828 25.784 20.916 1.00 87.14 72 LYS A N 1
ATOM 541 C CA . LYS A 1 72 ? 62.152 26.291 21.261 1.00 87.43 72 LYS A CA 1
ATOM 542 C C . LYS A 1 72 ? 62.950 26.612 19.990 1.00 84.70 72 LYS A C 1
ATOM 543 O O . LYS A 1 72 ? 63.786 25.838 19.516 1.00 83.68 72 LYS A O 1
ATOM 549 N N . ARG A 1 73 ? 62.602 27.744 19.387 1.00 86.10 73 ARG A N 1
ATOM 550 C CA . ARG A 1 73 ? 63.344 28.354 18.286 1.00 82.66 73 ARG A CA 1
ATOM 551 C C . ARG A 1 73 ? 63.318 27.558 16.974 1.00 84.79 73 ARG A C 1
ATOM 552 O O . ARG A 1 73 ? 64.012 27.940 16.026 1.00 78.44 73 ARG A O 1
ATOM 560 N N . ARG A 1 74 ? 62.496 26.508 16.852 1.00 80.80 74 ARG A N 1
ATOM 561 C CA . ARG A 1 74 ? 62.263 25.840 15.573 1.00 78.03 74 ARG A CA 1
ATOM 562 C C . ARG A 1 74 ? 60.774 25.884 15.207 1.00 78.68 74 ARG A C 1
ATOM 563 O O . ARG A 1 74 ? 59.912 25.775 16.082 1.00 80.04 74 ARG A O 1
ATOM 571 N N . TYR A 1 75 ? 60.466 26.035 13.910 1.00 77.46 75 TYR A N 1
ATOM 572 C CA . TYR A 1 75 ? 59.101 26.294 13.440 1.00 68.34 75 TYR A CA 1
ATOM 573 C C . TYR A 1 75 ? 58.395 25.009 13.046 1.00 69.90 75 TYR A C 1
ATOM 574 O O . TYR A 1 75 ? 58.922 24.228 12.247 1.00 76.67 75 TYR A O 1
ATOM 583 N N . VAL A 1 76 ? 57.182 24.826 13.559 1.00 66.85 76 VAL A N 1
ATOM 584 C CA . VAL A 1 76 ? 56.454 23.567 13.454 1.00 69.66 76 VAL A CA 1
ATOM 585 C C . VAL A 1 76 ? 55.018 23.866 13.032 1.00 70.65 76 VAL A C 1
ATOM 586 O O . VAL A 1 76 ? 54.424 24.849 13.489 1.00 66.59 76 VAL A O 1
ATOM 590 N N . VAL A 1 77 ? 54.456 23.024 12.159 1.00 61.17 77 VAL A N 1
ATOM 591 C CA . VAL A 1 77 ? 53.047 23.154 11.834 1.00 62.96 77 VAL A CA 1
ATOM 592 C C . VAL A 1 77 ? 52.225 22.819 13.069 1.00 72.95 77 VAL A C 1
ATOM 593 O O . VAL A 1 77 ? 52.529 21.858 13.782 1.00 78.60 77 VAL A O 1
ATOM 597 N N . LYS A 1 78 ? 51.192 23.630 13.352 1.00 78.87 78 LYS A N 1
ATOM 598 C CA . LYS A 1 78 ? 50.361 23.423 14.542 1.00 79.88 78 LYS A CA 1
ATOM 599 C C . LYS A 1 78 ? 49.306 22.381 14.190 1.00 94.52 78 LYS A C 1
ATOM 600 O O . LYS A 1 78 ? 49.547 21.553 13.303 1.00 95.36 78 LYS A O 1
ATOM 606 N N . SER A 1 79 ? 48.117 22.428 14.832 1.00 108.89 79 SER A N 1
ATOM 607 C CA . SER A 1 79 ? 47.343 21.191 14.982 1.00 104.11 79 SER A CA 1
ATOM 608 C C . SER A 1 79 ? 45.828 21.381 15.067 1.00 106.78 79 SER A C 1
ATOM 609 O O . SER A 1 79 ? 45.157 20.406 15.397 1.00 107.74 79 SER A O 1
ATOM 612 N N . GLU A 1 80 ? 45.257 22.556 14.798 1.00 110.63 80 GLU A N 1
ATOM 613 C CA . GLU A 1 80 ? 43.863 22.768 15.171 1.00 113.16 80 GLU A CA 1
ATOM 614 C C . GLU A 1 80 ? 43.197 23.840 14.307 1.00 116.70 80 GLU A C 1
ATOM 615 O O . GLU A 1 80 ? 43.810 24.451 13.421 1.00 110.66 80 GLU A O 1
ATOM 621 N N . VAL A 1 81 ? 41.899 24.009 14.574 1.00 118.34 81 VAL A N 1
ATOM 622 C CA . VAL A 1 81 ? 41.052 25.168 14.249 1.00 117.83 81 VAL A CA 1
ATOM 623 C C . VAL A 1 81 ? 41.507 26.104 13.124 1.00 108.86 81 VAL A C 1
ATOM 624 O O . VAL A 1 81 ? 40.977 27.220 12.983 1.00 99.53 81 VAL A O 1
ATOM 628 N N . TRP A 1 86 ? 38.827 33.287 8.719 1.00 78.58 85 TRP A N 1
ATOM 629 C CA . TRP A 1 86 ? 38.623 33.115 7.265 1.00 85.61 85 TRP A CA 1
ATOM 630 C C . TRP A 1 86 ? 37.158 33.249 6.871 1.00 83.47 85 TRP A C 1
ATOM 631 O O . TRP A 1 86 ? 36.828 33.396 5.695 1.00 80.93 85 TRP A O 1
ATOM 642 N N . ARG A 1 87 ? 36.275 33.162 7.864 1.00 88.28 86 ARG A N 1
ATOM 643 C CA . ARG A 1 87 ? 34.851 33.333 7.605 1.00 81.97 86 ARG A CA 1
ATOM 644 C C . ARG A 1 87 ? 34.493 34.809 7.469 1.00 80.73 86 ARG A C 1
ATOM 645 O O . ARG A 1 87 ? 33.793 35.199 6.526 1.00 81.93 86 ARG A O 1
ATOM 653 N N . ASN A 1 88 ? 34.968 35.648 8.397 1.00 79.20 87 ASN A N 1
ATOM 654 C CA . ASN A 1 88 ? 34.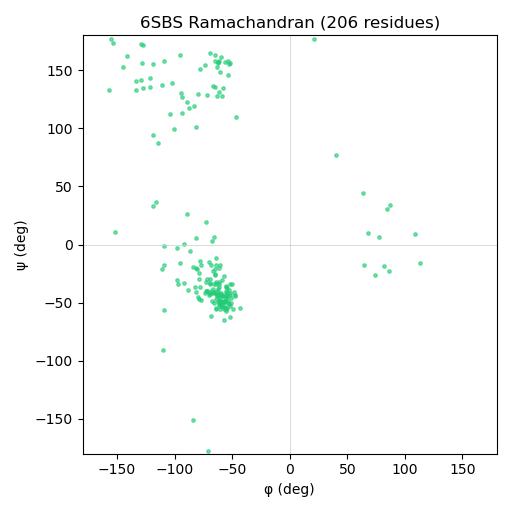846 37.090 8.215 1.00 73.29 87 ASN A CA 1
ATOM 655 C C . ASN A 1 88 ? 35.397 37.499 6.862 1.00 72.04 87 ASN A C 1
ATOM 656 O O . ASN A 1 88 ? 34.902 38.442 6.237 1.00 68.03 87 ASN A O 1
ATOM 661 N N . MET A 1 89 ? 36.434 36.805 6.394 1.00 71.72 88 MET A N 1
ATOM 662 C CA . MET A 1 89 ? 36.960 37.106 5.074 1.00 64.82 88 MET A CA 1
ATOM 663 C C . MET A 1 89 ? 35.883 36.894 4.027 1.00 70.21 88 MET A C 1
ATOM 664 O O . MET A 1 89 ? 35.602 37.781 3.214 1.00 72.73 88 MET A O 1
ATOM 669 N N . LEU A 1 90 ? 35.229 35.734 4.073 1.00 75.51 89 LEU A N 1
ATOM 670 C CA . LEU A 1 90 ? 34.107 35.453 3.182 1.00 72.06 89 LEU A CA 1
ATOM 671 C C . LEU A 1 90 ? 33.033 36.525 3.289 1.00 72.24 89 LEU A C 1
ATOM 672 O O . LEU A 1 90 ? 32.681 37.173 2.295 1.00 74.42 89 LEU A O 1
ATOM 677 N N . ARG A 1 91 ? 32.521 36.742 4.502 1.00 70.73 90 ARG A N 1
ATOM 678 C CA . ARG A 1 91 ? 31.445 37.703 4.709 1.00 66.14 90 ARG A CA 1
ATOM 679 C C . ARG A 1 91 ? 31.741 39.061 4.088 1.00 69.96 90 ARG A C 1
ATOM 680 O O . ARG A 1 91 ? 30.814 39.725 3.617 1.00 71.72 90 ARG A O 1
ATOM 688 N N . VAL A 1 92 ? 33.007 39.497 4.060 1.00 71.16 91 VAL A N 1
ATOM 689 C CA . VAL A 1 92 ? 33.257 40.832 3.523 1.00 70.63 91 VAL A CA 1
ATOM 690 C C . VAL A 1 92 ? 33.280 40.831 2.006 1.00 73.40 91 VAL A C 1
ATOM 691 O O . VAL A 1 92 ? 33.085 41.891 1.388 1.00 70.34 91 VAL A O 1
ATOM 695 N N . ILE A 1 93 ? 33.503 39.679 1.381 1.00 72.23 92 ILE A N 1
ATOM 696 C CA . ILE A 1 93 ? 33.565 39.673 -0.075 1.00 74.48 92 ILE A CA 1
ATOM 697 C C . ILE A 1 93 ? 32.196 39.391 -0.682 1.00 76.24 92 ILE A C 1
ATOM 698 O O . ILE A 1 93 ? 31.880 39.925 -1.746 1.00 74.69 92 ILE A O 1
ATOM 703 N N . ILE A 1 94 ? 31.354 38.578 -0.025 1.00 77.05 93 ILE A N 1
ATOM 704 C CA . ILE A 1 94 ? 29.948 38.503 -0.431 1.00 76.02 93 ILE A CA 1
ATOM 705 C C . ILE A 1 94 ? 29.336 39.887 -0.369 1.00 74.69 93 ILE A C 1
ATOM 706 O O . ILE A 1 94 ? 28.799 40.399 -1.357 1.00 77.16 93 ILE A O 1
ATOM 711 N N . TYR A 1 95 ? 29.440 40.519 0.800 1.00 73.22 94 TYR A N 1
ATOM 712 C CA . TYR A 1 95 ? 28.989 41.895 0.976 1.00 73.88 94 TYR A CA 1
ATOM 713 C C . TYR A 1 95 ? 29.553 42.812 -0.101 1.00 76.58 94 TYR A C 1
ATOM 714 O O . TYR A 1 95 ? 28.817 43.577 -0.731 1.00 79.25 94 TYR A O 1
ATOM 723 N N . ARG A 1 96 ? 30.867 42.764 -0.316 1.00 78.07 95 ARG A N 1
ATOM 724 C CA . ARG A 1 96 ? 31.430 43.522 -1.422 1.00 74.16 95 ARG A CA 1
ATOM 725 C C . ARG A 1 96 ? 30.866 43.037 -2.747 1.00 71.62 95 ARG A C 1
ATOM 726 O O . ARG A 1 96 ? 30.674 43.835 -3.668 1.00 76.95 95 ARG A O 1
ATOM 734 N N . ALA A 1 97 ? 30.555 41.746 -2.854 1.00 75.39 96 ALA A N 1
ATOM 735 C CA . ALA A 1 97 ? 30.023 41.227 -4.111 1.00 82.03 96 ALA A CA 1
ATOM 736 C C . ALA A 1 97 ? 28.637 41.783 -4.376 1.00 82.28 96 ALA A C 1
ATOM 737 O O . ALA A 1 97 ? 28.414 42.500 -5.360 1.00 82.53 96 ALA A O 1
ATOM 739 N N . LEU A 1 98 ? 27.697 41.479 -3.479 1.00 81.96 97 LEU A N 1
ATOM 740 C CA . LEU A 1 98 ? 26.306 41.854 -3.685 1.00 80.36 97 LEU A CA 1
ATOM 741 C C . LEU A 1 98 ? 26.143 43.370 -3.782 1.00 84.17 97 LEU A C 1
ATOM 742 O O . LEU A 1 98 ? 25.317 43.862 -4.558 1.00 98.62 97 LEU A O 1
ATOM 747 N N . ALA A 1 99 ? 26.947 44.132 -3.039 1.00 80.50 98 ALA A N 1
ATOM 748 C CA . ALA A 1 99 ? 26.872 45.593 -3.117 1.00 83.10 98 ALA A CA 1
ATOM 749 C C . ALA A 1 99 ? 27.287 46.163 -4.490 1.00 88.07 98 ALA A C 1
ATOM 750 O O . ALA A 1 99 ? 27.356 47.390 -4.638 1.00 84.49 98 ALA A O 1
ATOM 752 N N . SER A 1 100 ? 27.544 45.333 -5.499 1.00 89.57 99 SER A N 1
ATOM 753 C CA . SER A 1 100 ? 27.902 45.841 -6.818 1.00 90.47 99 SER A CA 1
ATOM 754 C C . SER A 1 100 ? 26.672 45.895 -7.740 1.00 84.93 99 SER A C 1
ATOM 755 O O . SER A 1 100 ? 26.016 44.877 -8.001 1.00 88.67 99 SER A O 1
ATOM 758 N N . ILE B 1 5 ? 36.284 50.200 18.665 1.00 77.25 5 ILE B N 1
ATOM 759 C CA . ILE B 1 5 ? 37.583 49.490 18.690 1.00 90.11 5 ILE B CA 1
ATOM 760 C C . ILE B 1 5 ? 38.313 49.590 20.021 1.00 83.52 5 ILE B C 1
ATOM 761 O O . ILE B 1 5 ? 38.775 50.668 20.402 1.00 86.02 5 ILE B O 1
ATOM 766 N N . LYS B 1 6 ? 38.454 48.467 20.715 1.00 77.98 6 LYS B N 1
ATOM 767 C CA . LYS B 1 6 ? 39.053 48.469 22.039 1.00 78.82 6 LYS B CA 1
ATOM 768 C C . LYS B 1 6 ? 40.270 47.565 22.027 1.00 80.43 6 LYS B C 1
ATOM 769 O O . LYS B 1 6 ? 40.228 46.455 21.487 1.00 87.90 6 LYS B O 1
ATOM 775 N N . ILE B 1 7 ? 41.352 48.052 22.622 1.00 82.76 7 ILE B N 1
ATOM 776 C CA . ILE B 1 7 ? 42.616 47.333 22.702 1.00 71.28 7 ILE B CA 1
ATOM 777 C C . ILE B 1 7 ? 42.643 46.565 24.017 1.00 66.55 7 ILE B C 1
ATOM 778 O O . ILE B 1 7 ? 42.655 47.170 25.095 1.00 68.65 7 ILE B O 1
ATOM 783 N N . ASP B 1 8 ? 42.624 45.237 23.938 1.00 71.37 8 ASP B N 1
ATOM 784 C CA . ASP B 1 8 ? 42.822 44.404 25.124 1.00 72.11 8 ASP B CA 1
ATOM 785 C C . ASP B 1 8 ? 44.318 44.323 25.371 1.00 70.23 8 ASP B C 1
ATOM 786 O O . ASP B 1 8 ? 45.034 43.570 24.717 1.00 73.47 8 ASP B O 1
ATOM 791 N N . LEU B 1 9 ? 44.800 45.105 26.324 1.00 76.62 9 LEU B N 1
ATOM 792 C CA . LEU B 1 9 ? 46.239 45.209 26.496 1.00 78.88 9 LEU B CA 1
ATOM 793 C C . LEU B 1 9 ? 46.863 43.895 26.949 1.00 85.04 9 LEU B C 1
ATOM 794 O O . LEU B 1 9 ? 47.991 43.583 26.551 1.00 90.84 9 LEU B O 1
ATOM 799 N N . GLU B 1 10 ? 46.151 43.112 27.763 1.00 88.57 10 GLU B N 1
ATOM 800 C CA . GLU B 1 10 ? 46.671 41.894 28.376 1.00 81.13 10 GLU B CA 1
ATOM 801 C C . GLU B 1 10 ? 46.538 40.647 27.513 1.00 75.91 10 GLU B C 1
ATOM 802 O O . GLU B 1 10 ? 47.016 39.586 27.923 1.00 78.93 10 GLU B O 1
ATOM 808 N N . SER B 1 11 ? 45.888 40.716 26.358 1.00 77.13 11 SER B N 1
ATOM 809 C CA . SER B 1 11 ? 45.747 39.509 25.560 1.00 78.49 11 SER B CA 1
ATOM 810 C C . SER B 1 11 ? 47.071 39.150 24.901 1.00 81.74 11 SER B C 1
ATOM 811 O O . SER B 1 11 ? 47.929 40.008 24.660 1.00 83.84 11 SER B O 1
ATOM 814 N N . LYS B 1 12 ? 47.234 37.860 24.608 1.00 78.46 12 LYS B N 1
ATOM 815 C CA . LYS B 1 12 ? 48.401 37.425 23.859 1.00 73.91 12 LYS B CA 1
ATOM 816 C C . LYS B 1 12 ? 48.270 37.710 22.365 1.00 74.32 12 LYS B C 1
ATOM 817 O O . LYS B 1 12 ? 49.271 37.658 21.651 1.00 82.48 12 LYS B O 1
ATOM 823 N N . THR B 1 13 ? 47.077 38.025 21.875 1.00 70.43 13 THR B N 1
ATOM 824 C CA . THR B 1 13 ? 46.959 38.469 20.493 1.00 68.79 13 THR B CA 1
ATOM 825 C C . THR B 1 13 ? 47.692 39.796 20.310 1.00 68.20 13 THR B C 1
ATOM 826 O O . THR B 1 13 ? 47.558 40.696 21.144 1.00 74.10 13 THR B O 1
ATOM 830 N N . PRO B 1 14 ? 48.460 39.955 19.235 1.00 67.62 14 PRO B N 1
ATOM 831 C CA . PRO B 1 14 ? 49.165 41.225 19.009 1.00 65.07 14 PRO B CA 1
ATOM 832 C C . PRO B 1 14 ? 48.218 42.400 18.815 1.00 58.66 14 PRO B C 1
ATOM 833 O O . PRO B 1 14 ? 47.091 42.267 18.343 1.00 58.54 14 PRO B O 1
ATOM 837 N N . ILE B 1 15 ? 48.719 43.578 19.169 1.00 61.47 15 ILE B N 1
ATOM 838 C CA . ILE B 1 15 ? 47.920 44.799 19.053 1.00 67.54 15 ILE B CA 1
ATOM 839 C C . ILE B 1 15 ? 47.435 45.004 17.615 1.00 62.93 15 ILE B C 1
ATOM 840 O O . ILE B 1 15 ? 46.240 45.209 17.375 1.00 69.40 15 ILE B O 1
ATOM 845 N N . TYR B 1 16 ? 48.355 44.988 16.641 1.00 64.67 16 TYR B N 1
ATOM 846 C CA . TYR B 1 16 ? 47.962 45.196 15.250 1.00 55.50 16 TYR B CA 1
ATOM 847 C C . TYR B 1 16 ? 46.896 44.188 14.842 1.00 64.04 16 TYR B C 1
ATOM 848 O O . TYR B 1 16 ? 45.919 44.542 14.172 1.00 70.16 16 TYR B O 1
ATOM 857 N N . LYS B 1 17 ? 47.056 42.930 15.259 1.00 60.51 17 LYS B N 1
ATOM 858 C CA . LYS B 1 17 ? 46.077 41.902 14.938 1.00 57.93 17 LYS B CA 1
ATOM 859 C C . LYS B 1 17 ? 44.725 42.224 15.566 1.00 62.41 17 LYS B C 1
ATOM 860 O O . LYS B 1 17 ? 43.686 42.095 14.913 1.00 66.66 17 LYS B O 1
ATOM 866 N N . GLN B 1 18 ? 44.721 42.667 16.826 1.00 64.14 18 GLN B N 1
ATOM 867 C CA . GLN B 1 18 ? 43.483 43.125 17.459 1.00 68.04 18 GLN B CA 1
ATOM 868 C C . GLN B 1 18 ? 42.802 44.212 16.631 1.00 65.59 18 GLN B C 1
ATOM 869 O O . GLN B 1 18 ? 41.619 44.101 16.286 1.00 70.09 18 GLN B O 1
ATOM 875 N N . ILE B 1 19 ? 43.530 45.279 16.318 1.00 60.16 19 ILE B N 1
ATOM 876 C CA . ILE B 1 19 ? 42.969 46.343 15.492 1.00 66.73 19 ILE B CA 1
ATOM 877 C C . ILE B 1 19 ? 42.416 45.774 14.188 1.00 66.80 19 ILE B C 1
ATOM 878 O O . ILE B 1 19 ? 41.272 46.050 13.807 1.00 65.10 19 ILE B O 1
ATOM 883 N N . ALA B 1 20 ? 43.223 44.962 13.492 1.00 65.11 20 ALA B N 1
ATOM 884 C CA . ALA B 1 20 ? 42.831 44.437 12.186 1.00 63.99 20 ALA B CA 1
ATOM 885 C C . ALA B 1 20 ? 41.552 43.623 12.276 1.00 68.16 20 ALA B C 1
ATOM 886 O O . ALA B 1 20 ? 40.592 43.855 11.531 1.00 68.09 20 ALA B O 1
ATOM 888 N N . ASP B 1 21 ? 41.530 42.648 13.175 1.00 67.48 21 ASP B N 1
ATOM 889 C CA . ASP B 1 21 ? 40.364 41.791 13.295 1.00 62.74 21 ASP B CA 1
ATOM 890 C C . ASP B 1 21 ? 39.113 42.606 13.593 1.00 65.93 21 ASP B C 1
ATOM 891 O O . ASP B 1 21 ? 38.060 42.390 12.975 1.00 69.59 21 ASP B O 1
ATOM 896 N N . GLN B 1 22 ? 39.212 43.565 14.519 1.00 62.93 22 GLN B N 1
ATOM 897 C CA . GLN B 1 22 ? 38.041 44.368 14.858 1.00 62.03 22 GLN B CA 1
ATOM 898 C C . GLN B 1 22 ? 37.525 45.135 13.649 1.00 61.94 22 GLN B C 1
ATOM 899 O O . GLN B 1 22 ? 36.327 45.102 13.359 1.00 66.28 22 GLN B O 1
ATOM 905 N N . ILE B 1 23 ? 38.413 45.809 12.914 1.00 62.43 23 ILE B N 1
ATOM 906 C CA . ILE B 1 23 ? 37.997 46.490 11.690 1.00 60.28 23 ILE B CA 1
ATOM 907 C C . ILE B 1 23 ? 37.365 45.504 10.708 1.00 65.39 23 ILE B C 1
ATOM 908 O O . ILE B 1 23 ? 36.275 45.752 10.173 1.00 67.38 23 ILE B O 1
ATOM 913 N N . ILE B 1 24 ? 38.030 44.372 10.464 1.00 63.05 24 ILE B N 1
ATOM 914 C CA . ILE B 1 24 ? 37.452 43.343 9.602 1.00 65.57 24 ILE B CA 1
ATOM 915 C C . ILE B 1 24 ? 36.044 43.003 10.059 1.00 67.53 24 ILE B C 1
ATOM 916 O O . ILE B 1 24 ? 35.129 42.824 9.241 1.00 69.05 24 ILE B O 1
ATOM 921 N N . GLU B 1 25 ? 35.852 42.895 11.373 1.00 72.15 25 GLU B N 1
ATOM 922 C CA . GLU B 1 25 ? 34.517 42.662 11.908 1.00 74.06 25 GLU B CA 1
ATOM 923 C C . GLU B 1 25 ? 33.547 43.705 11.391 1.00 68.20 25 GLU B C 1
ATOM 924 O O . GLU B 1 25 ? 32.472 43.371 10.888 1.00 69.10 25 GLU B O 1
ATOM 930 N N . LEU B 1 26 ? 33.935 44.978 11.481 1.00 59.42 26 LEU B N 1
ATOM 931 C CA . LEU B 1 26 ? 33.073 46.048 11.000 1.00 62.90 26 LEU B CA 1
ATOM 932 C C . LEU B 1 26 ? 32.807 45.912 9.509 1.00 65.99 26 LEU B C 1
ATOM 933 O O . LEU B 1 26 ? 31.665 46.038 9.059 1.00 69.33 26 LEU B O 1
ATOM 938 N N . ILE B 1 27 ? 33.846 45.653 8.721 1.00 65.16 27 ILE B N 1
ATOM 939 C CA . ILE B 1 27 ? 33.620 45.445 7.296 1.00 64.96 27 ILE B CA 1
ATOM 940 C C . ILE B 1 27 ? 32.656 44.281 7.093 1.00 72.27 27 ILE B C 1
ATOM 941 O O . ILE B 1 27 ? 31.636 44.414 6.407 1.00 76.28 27 ILE B O 1
ATOM 946 N N . ALA B 1 28 ? 32.927 43.145 7.746 1.00 70.50 28 ALA B N 1
ATOM 947 C CA . ALA B 1 28 ? 32.049 41.985 7.601 1.00 70.60 28 ALA B CA 1
ATOM 948 C C . ALA B 1 28 ? 30.635 42.285 8.092 1.00 74.36 28 ALA B C 1
ATOM 949 O O . ALA B 1 28 ? 29.656 42.026 7.387 1.00 79.11 28 ALA B O 1
ATOM 951 N N . LYS B 1 29 ? 30.503 42.861 9.285 1.00 78.14 29 LYS B N 1
ATOM 952 C CA . LYS B 1 29 ? 29.177 43.116 9.848 1.00 77.38 29 LYS B CA 1
ATOM 953 C C . LYS B 1 29 ? 28.459 44.259 9.142 1.00 76.85 29 LYS B C 1
ATOM 954 O O . LYS B 1 29 ? 27.533 44.846 9.707 1.00 77.29 29 LYS B O 1
ATOM 960 N N . GLY B 1 30 ? 28.883 44.605 7.925 1.00 75.76 30 GLY B N 1
ATOM 961 C CA . GLY B 1 30 ? 28.294 45.715 7.197 1.00 75.81 30 GLY B CA 1
ATOM 962 C C . GLY B 1 30 ? 28.474 47.089 7.812 1.00 79.62 30 GLY B C 1
ATOM 963 O O . GLY B 1 30 ? 28.316 48.087 7.100 1.00 81.11 30 GLY B O 1
ATOM 964 N N . GLU B 1 31 ? 28.812 47.184 9.103 1.00 80.31 31 GLU B N 1
ATOM 965 C CA . GLU B 1 31 ? 28.960 48.482 9.756 1.00 77.96 31 GLU B CA 1
ATOM 966 C C . GLU B 1 31 ? 30.044 49.339 9.118 1.00 69.76 31 GLU B C 1
ATOM 967 O O . GLU B 1 31 ? 30.076 50.551 9.350 1.00 74.22 31 GLU B O 1
ATOM 973 N N . LEU B 1 32 ? 30.937 48.729 8.345 1.00 71.69 32 LEU B N 1
ATOM 974 C CA . LEU B 1 32 ? 31.931 49.407 7.523 1.00 69.82 32 LEU B CA 1
ATOM 975 C C . LEU B 1 32 ? 31.837 48.838 6.121 1.00 71.88 32 LEU B C 1
ATOM 976 O O . LEU B 1 32 ? 31.685 47.621 5.943 1.00 72.50 32 LEU B O 1
ATOM 981 N N . LYS B 1 33 ? 31.992 49.679 5.127 1.00 72.04 33 LYS B N 1
ATOM 982 C CA . LYS B 1 33 ? 31.554 49.103 3.867 1.00 72.34 33 LYS B CA 1
ATOM 983 C C . LYS B 1 33 ? 32.227 49.680 2.628 1.00 63.80 33 LYS B C 1
ATOM 984 O O . LYS B 1 33 ? 32.978 50.657 2.715 1.00 59.68 33 LYS B O 1
ATOM 990 N N . PRO B 1 34 ? 31.970 49.107 1.460 1.00 64.50 34 PRO B N 1
ATOM 991 C CA . PRO B 1 34 ? 32.757 49.461 0.272 1.00 59.76 34 PRO B CA 1
ATOM 992 C C . PRO B 1 34 ? 32.681 50.944 -0.044 1.00 62.00 34 PRO B C 1
ATOM 993 O O . PRO B 1 34 ? 31.607 51.554 -0.027 1.00 71.12 34 PRO B O 1
ATOM 997 N N . GLY B 1 35 ? 33.845 51.518 -0.336 1.00 61.87 35 GLY B N 1
ATOM 998 C CA . GLY B 1 35 ? 34.001 52.932 -0.527 1.00 58.57 35 GLY B CA 1
ATOM 999 C C . GLY B 1 35 ? 34.232 53.712 0.745 1.00 64.63 35 GLY B C 1
ATOM 1000 O O . GLY B 1 35 ? 34.777 54.819 0.687 1.00 66.26 35 GLY B O 1
ATOM 1001 N N . ASP B 1 36 ? 33.831 53.180 1.894 1.00 63.30 36 ASP B N 1
ATOM 1002 C CA . ASP B 1 36 ? 34.075 53.907 3.126 1.00 66.75 36 ASP B CA 1
ATOM 1003 C C . ASP B 1 36 ? 35.575 54.091 3.353 1.00 61.40 36 ASP B C 1
ATOM 1004 O O . ASP B 1 36 ? 36.406 53.363 2.821 1.00 66.77 36 ASP B O 1
ATOM 1009 N N . LYS B 1 37 ? 35.915 55.095 4.144 1.00 61.56 37 LYS B N 1
ATOM 1010 C CA . LYS B 1 37 ? 37.289 55.401 4.497 1.00 66.27 37 LYS B CA 1
ATOM 1011 C C . LYS B 1 37 ? 37.503 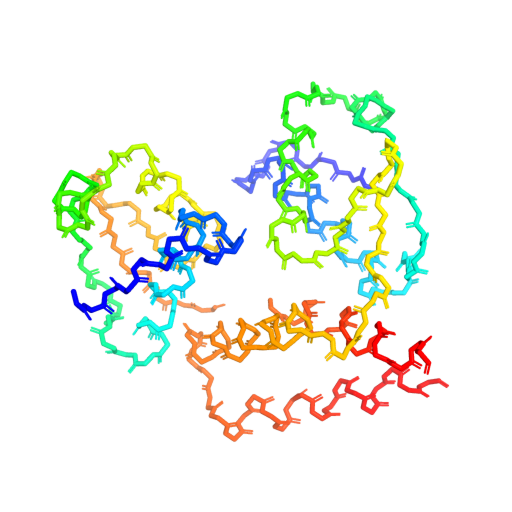55.289 5.997 1.00 67.34 37 LYS B C 1
ATOM 1012 O O . LYS B 1 37 ? 36.580 55.444 6.805 1.00 59.29 37 LYS B O 1
ATOM 1018 N N . LEU B 1 38 ? 38.759 55.048 6.345 1.00 62.61 38 LEU B N 1
ATOM 1019 C CA . LEU B 1 38 ? 39.189 54.836 7.705 1.00 60.52 38 LEU B CA 1
ATOM 1020 C C . LEU B 1 38 ? 39.999 56.013 8.213 1.00 61.68 38 LEU B C 1
ATOM 1021 O O . LEU B 1 38 ? 40.573 56.773 7.429 1.00 64.06 38 LEU B O 1
ATOM 1026 N N . PRO B 1 39 ? 40.081 56.181 9.532 1.00 60.68 39 PRO B N 1
ATOM 1027 C CA . PRO B 1 39 ? 40.895 57.271 10.079 1.00 69.75 39 PRO B CA 1
ATOM 1028 C C . PRO B 1 39 ? 42.318 57.243 9.534 1.00 70.66 39 PRO B C 1
ATOM 1029 O O . PRO B 1 39 ? 42.830 56.204 9.108 1.00 64.84 39 PRO B O 1
ATOM 1033 N N . SER B 1 40 ? 42.953 58.409 9.538 1.00 72.07 40 SER B N 1
ATOM 1034 C CA . SER B 1 40 ? 44.375 58.458 9.261 1.00 65.45 40 SER B CA 1
ATOM 1035 C C . SER B 1 40 ? 45.102 57.496 10.194 1.00 66.30 40 SER B C 1
ATOM 1036 O O . SER B 1 40 ? 44.580 57.099 11.244 1.00 65.42 40 SER B O 1
ATOM 1039 N N . ILE B 1 41 ? 46.309 57.093 9.780 1.00 67.39 41 ILE B N 1
ATOM 1040 C CA . ILE B 1 41 ? 47.196 56.362 10.684 1.00 68.04 41 ILE B CA 1
ATOM 1041 C C . ILE B 1 41 ? 47.270 57.072 12.027 1.00 69.31 41 ILE B C 1
ATOM 1042 O O . ILE B 1 41 ? 47.180 56.441 13.084 1.00 73.38 41 ILE B O 1
ATOM 1047 N N . ARG B 1 42 ? 47.401 58.398 12.010 1.00 67.16 42 ARG B N 1
ATOM 1048 C CA . ARG B 1 42 ? 47.616 59.119 13.259 1.00 74.73 42 ARG B CA 1
ATOM 1049 C C . ARG B 1 42 ? 46.309 59.352 14.022 1.00 77.77 42 ARG B C 1
ATOM 1050 O O . ARG B 1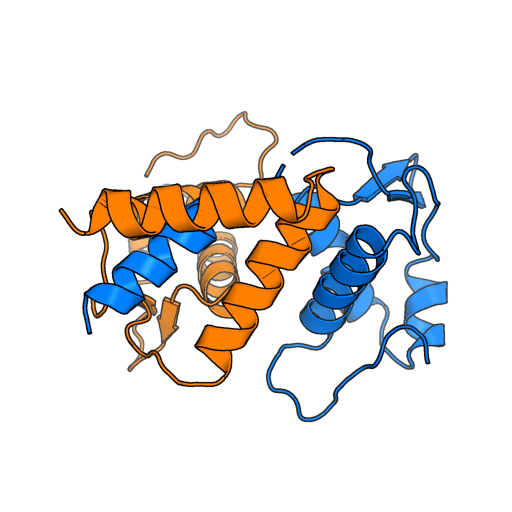 42 ? 46.277 59.211 15.252 1.00 76.94 42 ARG B O 1
ATOM 1058 N N . GLU B 1 43 ? 45.225 59.696 13.315 1.00 73.71 43 GLU B N 1
ATOM 1059 C CA . GLU B 1 43 ? 43.914 59.818 13.952 1.00 72.42 43 GLU B CA 1
ATOM 1060 C C . GLU B 1 43 ? 43.567 58.578 14.765 1.00 72.50 43 GLU B C 1
ATOM 1061 O O . GLU B 1 43 ? 43.066 58.672 15.893 1.00 70.26 43 GLU B O 1
ATOM 1067 N N . LEU B 1 44 ? 43.781 57.397 14.177 1.00 73.38 44 LEU B N 1
ATOM 1068 C CA . LEU B 1 44 ? 43.531 56.162 14.907 1.00 67.37 44 LEU B CA 1
ATOM 1069 C C . LEU B 1 44 ? 44.556 55.977 16.014 1.00 72.89 44 LEU B C 1
ATOM 1070 O O . LEU B 1 44 ? 44.203 55.608 17.145 1.00 71.10 44 LEU B O 1
ATOM 1075 N N . ALA B 1 45 ? 45.832 56.257 15.710 1.00 72.21 45 ALA B N 1
ATOM 1076 C CA . ALA B 1 45 ? 46.879 56.142 16.715 1.00 68.23 45 ALA B CA 1
ATOM 1077 C C . ALA B 1 45 ? 46.649 57.082 17.883 1.00 75.68 45 ALA B C 1
ATOM 1078 O O . ALA B 1 45 ? 47.216 56.855 18.958 1.00 80.92 45 ALA B O 1
ATOM 1080 N N . SER B 1 46 ? 45.843 58.133 17.700 1.00 74.54 46 SER B N 1
ATOM 1081 C CA . SER B 1 46 ? 45.489 59.053 18.775 1.00 70.68 46 SER B CA 1
ATOM 1082 C C . SER B 1 46 ? 44.150 58.731 19.417 1.00 74.18 46 SER B C 1
ATOM 1083 O O . SER B 1 46 ? 43.987 58.955 20.619 1.00 76.93 46 SER B O 1
ATOM 1086 N N . MET B 1 47 ? 43.177 58.234 18.646 1.00 76.98 47 MET B N 1
ATOM 1087 C CA . MET B 1 47 ? 41.947 57.718 19.237 1.00 69.59 47 MET B CA 1
ATOM 1088 C C . MET B 1 47 ? 42.350 56.622 20.216 1.00 72.52 47 MET B C 1
ATOM 1089 O O . MET B 1 47 ? 42.183 56.781 21.431 1.00 74.11 47 MET B O 1
ATOM 1094 N N . LEU B 1 48 ? 42.922 55.528 19.706 1.00 68.15 48 LEU B N 1
ATOM 1095 C CA . LEU B 1 48 ? 43.590 54.564 20.571 1.00 67.58 48 LEU B CA 1
ATOM 1096 C C . LEU B 1 48 ? 44.822 55.206 21.225 1.00 74.65 48 LEU B C 1
ATOM 1097 O O . LEU B 1 48 ? 45.330 56.251 20.795 1.00 72.37 48 LEU B O 1
ATOM 1102 N N . GLY B 1 49 ? 45.310 54.576 22.282 1.00 64.40 49 GLY B N 1
ATOM 1103 C CA . GLY B 1 49 ? 46.493 55.120 22.917 1.00 67.65 49 GLY B CA 1
ATOM 1104 C C . GLY B 1 49 ? 47.775 54.573 22.330 1.00 76.85 49 GLY B C 1
ATOM 1105 O O . GLY B 1 49 ? 48.818 54.545 22.996 1.00 80.58 49 GLY B O 1
ATOM 1106 N N . VAL B 1 50 ? 47.718 54.159 21.071 1.00 73.70 50 VAL B N 1
ATOM 1107 C CA . VAL B 1 50 ? 48.744 53.315 20.472 1.00 74.01 50 VAL B CA 1
ATOM 1108 C C . VAL B 1 50 ? 49.658 54.148 19.582 1.00 73.38 50 VAL B C 1
ATOM 1109 O O . VAL B 1 50 ? 49.192 55.025 18.847 1.00 77.15 50 VAL B O 1
ATOM 1113 N N . ASN B 1 51 ? 50.961 53.887 19.636 1.00 72.38 51 ASN B N 1
ATOM 1114 C CA . ASN B 1 51 ? 51.839 54.627 18.742 1.00 74.61 51 ASN B CA 1
ATOM 1115 C C . ASN B 1 51 ? 51.536 54.266 17.288 1.00 73.92 51 ASN B C 1
ATOM 1116 O O . ASN B 1 51 ? 50.974 53.206 16.982 1.00 71.11 51 ASN B O 1
ATOM 1121 N N . MET B 1 52 ? 51.916 55.173 16.388 1.00 76.11 52 MET B N 1
ATOM 1122 C CA . MET B 1 52 ? 51.588 55.039 14.974 1.00 74.81 52 MET B CA 1
ATOM 1123 C C . MET B 1 52 ? 52.351 53.914 14.282 1.00 70.35 52 MET B C 1
ATOM 1124 O O . MET B 1 52 ? 51.972 53.534 13.168 1.00 73.31 52 MET B O 1
ATOM 1129 N N . LEU B 1 53 ? 53.419 53.384 14.891 1.00 67.47 53 LEU B N 1
ATOM 1130 C CA . LEU B 1 53 ? 54.169 52.305 14.245 1.00 63.74 53 LEU B CA 1
ATOM 1131 C C . LEU B 1 53 ? 53.311 51.055 14.095 1.00 67.71 53 LEU B C 1
ATOM 1132 O O . LEU B 1 53 ? 53.289 50.422 13.029 1.00 63.53 53 LEU B O 1
ATOM 1137 N N . THR B 1 54 ? 52.614 50.668 15.166 1.00 68.00 54 THR B N 1
ATOM 1138 C CA . THR B 1 54 ? 51.766 49.496 15.079 1.00 60.37 54 THR B CA 1
ATOM 1139 C C . THR B 1 54 ? 50.424 49.809 14.451 1.00 63.00 54 THR B C 1
ATOM 1140 O O . THR B 1 54 ? 49.745 48.882 13.997 1.00 67.55 54 THR B O 1
ATOM 1144 N N . VAL B 1 55 ? 49.993 51.073 14.437 1.00 63.46 55 VAL B N 1
ATOM 1145 C CA . VAL B 1 55 ? 48.810 51.373 13.635 1.00 61.24 55 VAL B CA 1
ATOM 1146 C C . VAL B 1 55 ? 49.156 51.260 12.168 1.00 59.22 55 VAL B C 1
ATOM 1147 O O . VAL B 1 55 ? 48.395 50.680 11.386 1.00 60.44 55 VAL B O 1
ATOM 1151 N N . ASN B 1 56 ? 50.316 51.790 11.768 1.00 60.50 56 ASN B N 1
ATOM 1152 C CA . ASN B 1 56 ? 50.716 51.649 10.376 1.00 62.96 56 ASN B CA 1
ATOM 1153 C C . ASN B 1 56 ? 50.728 50.181 9.983 1.00 62.95 56 ASN B C 1
ATOM 1154 O O . ASN B 1 56 ? 50.300 49.820 8.881 1.00 60.88 56 ASN B O 1
ATOM 1159 N N . LYS B 1 57 ? 51.136 49.308 10.903 1.00 60.90 57 LYS B N 1
ATOM 1160 C CA . LYS B 1 57 ? 51.286 47.911 10.529 1.00 58.20 57 LYS B CA 1
ATOM 1161 C C . LYS B 1 57 ? 49.936 47.251 10.371 1.00 63.22 57 LYS B C 1
ATOM 1162 O O . LYS B 1 57 ? 49.738 46.400 9.500 1.00 62.90 57 LYS B O 1
ATOM 1168 N N . ALA B 1 58 ? 49.025 47.564 11.283 1.00 62.75 58 ALA B N 1
ATOM 1169 C CA . ALA B 1 58 ? 47.646 47.120 11.179 1.00 58.84 58 ALA B CA 1
ATOM 1170 C C . ALA B 1 58 ? 47.056 47.482 9.828 1.00 56.73 58 ALA B C 1
ATOM 1171 O O . ALA B 1 58 ? 46.478 46.637 9.152 1.00 58.57 58 ALA B O 1
ATOM 1173 N N . TYR B 1 59 ? 47.173 48.744 9.427 1.00 56.04 59 TYR B N 1
ATOM 1174 C CA . TYR B 1 59 ? 46.625 49.123 8.133 1.00 52.34 59 TYR B CA 1
ATOM 1175 C C . TYR B 1 59 ? 47.289 48.314 7.031 1.00 58.16 59 TYR B C 1
ATOM 1176 O O . TYR B 1 59 ? 46.608 47.666 6.229 1.00 63.80 59 TYR B O 1
ATOM 1185 N N . ASN B 1 60 ? 48.626 48.286 7.006 1.00 57.84 60 ASN B N 1
ATOM 1186 C CA . ASN B 1 60 ? 49.315 47.550 5.952 1.00 56.97 60 ASN B CA 1
ATOM 1187 C C . ASN B 1 60 ? 49.037 46.060 6.028 1.00 58.91 60 ASN B C 1
ATOM 1188 O O . ASN B 1 60 ? 49.263 45.354 5.039 1.00 58.93 60 ASN B O 1
ATOM 1193 N N . TYR B 1 61 ? 48.545 45.566 7.172 1.00 57.79 61 TYR B N 1
ATOM 1194 C CA . TYR B 1 61 ? 48.047 44.193 7.220 1.00 53.81 61 TYR B CA 1
ATOM 1195 C C . TYR B 1 61 ? 46.714 44.073 6.494 1.00 54.23 61 TYR B C 1
ATOM 1196 O O . TYR B 1 61 ? 46.476 43.094 5.784 1.00 56.44 61 TYR B O 1
ATOM 1205 N N . LEU B 1 62 ? 45.837 45.061 6.649 1.00 55.04 62 LEU B N 1
ATOM 1206 C CA . LEU B 1 62 ? 44.566 45.024 5.940 1.00 56.43 62 LEU B CA 1
ATOM 1207 C C . LEU B 1 62 ? 44.774 45.214 4.443 1.00 58.23 62 LEU B C 1
ATOM 1208 O O . LEU B 1 62 ? 44.024 44.652 3.639 1.00 61.41 62 LEU B O 1
ATOM 1213 N N . VAL B 1 63 ? 45.814 45.951 4.049 1.00 58.68 63 VAL B N 1
ATOM 1214 C CA . VAL B 1 63 ? 46.097 46.149 2.626 1.00 61.16 63 VAL B CA 1
ATOM 1215 C C . VAL B 1 63 ? 46.524 44.840 1.972 1.00 62.87 63 VAL B C 1
ATOM 1216 O O . VAL B 1 63 ? 46.015 44.469 0.907 1.00 68.80 63 VAL B O 1
ATOM 1220 N N . ASP B 1 64 ? 47.474 44.130 2.594 1.00 62.22 64 ASP B N 1
ATOM 1221 C CA . ASP B 1 64 ? 47.997 42.883 2.035 1.00 55.90 64 ASP B CA 1
ATOM 1222 C C . ASP B 1 64 ? 46.946 41.782 2.021 1.00 58.65 64 ASP B C 1
ATOM 1223 O O . ASP B 1 64 ? 46.908 40.969 1.090 1.00 64.89 64 ASP B O 1
ATOM 1228 N N . GLU B 1 65 ? 46.112 41.704 3.063 1.00 60.83 65 GLU B N 1
ATOM 1229 C CA . GLU B 1 65 ? 45.039 40.716 3.083 1.00 56.16 65 GLU B CA 1
ATOM 1230 C C . GLU B 1 65 ? 44.019 40.961 1.990 1.00 55.71 65 GLU B C 1
ATOM 1231 O O . GLU B 1 65 ? 43.343 40.018 1.573 1.00 64.59 65 GLU B O 1
ATOM 1237 N N . GLY B 1 66 ? 43.890 42.198 1.532 1.00 57.12 66 GLY B N 1
ATOM 1238 C CA . GLY B 1 66 ? 42.928 42.564 0.522 1.00 57.49 66 GLY B CA 1
ATOM 1239 C C . GLY B 1 66 ? 41.760 43.405 0.994 1.00 57.94 66 GLY B C 1
ATOM 1240 O O . GLY B 1 66 ? 40.828 43.621 0.212 1.00 63.70 66 GLY B O 1
ATOM 1241 N N . PHE B 1 67 ? 41.782 43.903 2.228 1.00 53.99 67 PHE B N 1
ATOM 1242 C CA . PHE B 1 67 ? 40.565 44.473 2.790 1.00 60.06 67 PHE B CA 1
ATOM 1243 C C . PHE B 1 67 ? 40.397 45.956 2.477 1.00 60.88 67 PHE B C 1
ATOM 1244 O O . PHE B 1 67 ? 39.279 46.413 2.185 1.00 57.41 67 PHE B O 1
ATOM 1252 N N . ILE B 1 68 ? 41.493 46.710 2.507 1.00 58.01 68 ILE B N 1
ATOM 1253 C CA . ILE B 1 68 ? 41.462 48.136 2.251 1.00 57.27 68 ILE B CA 1
ATOM 1254 C C . ILE B 1 68 ? 42.509 48.474 1.195 1.00 56.83 68 ILE B C 1
ATOM 1255 O O . ILE B 1 68 ? 43.321 47.639 0.800 1.00 53.25 68 ILE B O 1
ATOM 1260 N N . VAL B 1 69 ? 42.480 49.732 0.752 1.00 63.47 69 VAL B N 1
ATOM 1261 C CA . VAL B 1 69 ? 43.312 50.215 -0.351 1.00 59.04 69 VAL B CA 1
ATOM 1262 C C . VAL B 1 69 ? 43.470 51.726 -0.225 1.00 62.22 69 VAL B C 1
ATOM 1263 O O . VAL B 1 69 ? 42.497 52.454 -0.010 1.00 64.17 69 VAL B O 1
ATOM 1267 N N . VAL B 1 70 ? 44.709 52.196 -0.367 1.00 62.85 70 VAL B N 1
ATOM 1268 C CA . VAL B 1 70 ? 44.980 53.628 -0.341 1.00 62.03 70 VAL B CA 1
ATOM 1269 C C . VAL B 1 70 ? 44.460 54.263 -1.625 1.00 65.69 70 VAL B C 1
ATOM 1270 O O . VAL B 1 70 ? 44.766 53.792 -2.729 1.00 62.83 70 VAL B O 1
ATOM 1274 N N . GLN B 1 71 ? 43.659 55.329 -1.499 1.00 64.63 71 GLN B N 1
ATOM 1275 C CA . GLN B 1 71 ? 43.028 55.912 -2.680 1.00 63.32 71 GLN B CA 1
ATOM 1276 C C . GLN B 1 71 ? 43.631 57.262 -3.029 1.00 76.92 71 GLN B C 1
ATOM 1277 O O . GLN B 1 71 ? 44.116 57.453 -4.151 1.00 93.28 71 GLN B O 1
ATOM 1283 N N . LYS B 1 72 ? 43.627 58.220 -2.109 1.00 73.74 72 LYS B N 1
ATOM 1284 C CA . LYS B 1 72 ? 44.426 59.416 -2.306 1.00 73.78 72 LYS B CA 1
ATOM 1285 C C . LYS B 1 72 ? 45.530 59.325 -1.287 1.00 80.01 72 LYS B C 1
ATOM 1286 O O . LYS B 1 72 ? 46.592 58.717 -1.567 1.00 88.61 72 LYS B O 1
ATOM 1292 N N . ARG B 1 73 ? 45.367 59.868 -0.084 1.00 73.30 73 ARG B N 1
ATOM 1293 C CA . ARG B 1 73 ? 46.233 59.513 1.030 1.00 79.71 73 ARG B CA 1
ATOM 1294 C C . ARG B 1 73 ? 45.397 58.833 2.096 1.00 76.08 73 ARG B C 1
ATOM 1295 O O . ARG B 1 73 ? 45.609 59.008 3.300 1.00 77.17 73 ARG B O 1
ATOM 1303 N N . ARG B 1 74 ? 44.432 58.051 1.628 1.00 75.71 74 ARG B N 1
ATOM 1304 C CA . ARG B 1 74 ? 43.315 57.586 2.424 1.00 68.46 74 ARG B CA 1
ATOM 1305 C C . ARG B 1 74 ? 43.197 56.083 2.324 1.00 65.85 74 ARG B C 1
ATOM 1306 O O . ARG B 1 74 ? 43.270 55.510 1.227 1.00 67.06 74 ARG B O 1
ATOM 1314 N N . TYR B 1 75 ? 42.999 55.461 3.473 1.00 65.13 75 TYR B N 1
ATOM 1315 C CA . TYR B 1 75 ? 42.791 54.032 3.557 1.00 64.15 75 TYR B CA 1
ATOM 1316 C C . TYR B 1 75 ? 41.293 53.754 3.426 1.00 62.51 75 TYR B C 1
ATOM 1317 O O . TYR B 1 75 ? 40.487 54.298 4.187 1.00 66.80 75 TYR B O 1
ATOM 1326 N N . VAL B 1 76 ? 40.915 52.938 2.441 1.00 62.40 76 VAL B N 1
ATOM 1327 C CA . VAL B 1 76 ? 39.531 52.845 1.974 1.00 62.94 76 VAL B CA 1
ATOM 1328 C C . VAL B 1 76 ? 39.114 51.388 1.835 1.00 57.49 76 VAL B C 1
ATOM 1329 O O . VAL B 1 76 ? 39.839 50.595 1.229 1.00 58.23 76 VAL B O 1
ATOM 1333 N N . VAL B 1 77 ? 37.925 51.051 2.359 1.00 59.88 77 VAL B N 1
ATOM 1334 C CA . VAL B 1 77 ? 37.387 49.697 2.223 1.00 56.55 77 VAL B CA 1
ATOM 1335 C C . VAL B 1 77 ? 37.247 49.356 0.750 1.00 60.64 77 VAL B C 1
ATOM 1336 O O . VAL B 1 77 ? 36.655 50.112 -0.032 1.00 57.06 77 VAL B O 1
ATOM 1340 N N . LYS B 1 78 ? 37.813 48.211 0.364 1.00 65.04 78 LYS B N 1
ATOM 1341 C CA . LYS B 1 78 ? 37.824 47.813 -1.036 1.00 62.74 78 LYS B CA 1
ATOM 1342 C C . LYS B 1 78 ? 36.406 47.632 -1.566 1.00 63.05 78 LYS B C 1
ATOM 1343 O O . LYS B 1 78 ? 35.565 46.968 -0.955 1.00 65.31 78 LYS B O 1
ATOM 1349 N N . SER B 1 79 ? 36.155 48.242 -2.712 1.00 69.19 79 SER B N 1
ATOM 1350 C CA . SER B 1 79 ? 34.896 48.156 -3.427 1.00 66.04 79 SER B CA 1
ATOM 1351 C C . SER B 1 79 ? 34.998 47.376 -4.727 1.00 70.40 79 SER B C 1
ATOM 1352 O O . SER B 1 79 ? 33.990 46.849 -5.197 1.00 76.82 79 SER B O 1
ATOM 1355 N N . GLU B 1 80 ? 36.193 47.238 -5.274 1.00 76.87 80 GLU B N 1
ATOM 1356 C CA . GLU B 1 80 ? 36.390 46.722 -6.619 1.00 81.65 80 GLU B CA 1
ATOM 1357 C C . GLU B 1 80 ? 36.301 45.189 -6.647 1.00 83.63 80 GLU B C 1
ATOM 1358 O O . GLU B 1 80 ? 36.952 44.503 -5.851 1.00 85.39 80 GLU B O 1
ATOM 1364 N N . VAL B 1 81 ? 35.480 44.660 -7.561 1.00 85.90 81 VAL B N 1
ATOM 1365 C CA . VAL B 1 81 ? 35.241 43.229 -7.737 1.00 82.15 81 VAL B CA 1
ATOM 1366 C C . VAL B 1 81 ? 35.474 42.903 -9.215 1.00 79.89 81 VAL B C 1
ATOM 1367 O O . VAL B 1 81 ? 35.696 43.794 -10.040 1.00 81.79 81 VAL B O 1
ATOM 1371 N N . ARG B 1 82 ? 35.466 41.596 -9.527 1.00 79.30 82 ARG B N 1
ATOM 1372 C CA . ARG B 1 82 ? 35.614 40.977 -10.848 1.00 83.50 82 ARG B CA 1
ATOM 1373 C C . ARG B 1 82 ? 37.091 40.881 -11.258 1.00 84.76 82 ARG B C 1
ATOM 1374 O O . ARG B 1 82 ? 37.449 40.070 -12.123 1.00 86.33 82 ARG B O 1
ATOM 1382 N N . ASP B 1 83 ? 37.958 41.659 -10.609 1.00 76.91 83 ASP B N 1
ATOM 1383 C CA . ASP B 1 83 ? 39.382 41.624 -10.891 1.00 70.67 83 ASP B CA 1
ATOM 1384 C C . ASP B 1 83 ? 39.970 40.319 -10.376 1.00 75.96 83 ASP B C 1
ATOM 1385 O O . ASP B 1 83 ? 39.263 39.450 -9.865 1.00 77.57 83 ASP B O 1
ATOM 1390 N N . GLU B 1 84 ? 41.286 40.173 -10.527 1.00 75.48 84 GLU B N 1
ATOM 1391 C CA . GLU B 1 84 ? 41.960 38.977 -10.047 1.00 71.37 84 GLU B CA 1
ATOM 1392 C C . GLU B 1 84 ? 42.188 39.012 -8.554 1.00 70.46 84 GLU B C 1
ATOM 1393 O O . GLU B 1 84 ? 42.354 37.954 -7.944 1.00 70.36 84 GLU B O 1
ATOM 1399 N N . SER B 1 85 ? 42.237 40.210 -7.966 1.00 78.85 85 SER B N 1
ATOM 1400 C CA . SER B 1 85 ? 42.382 40.330 -6.519 1.00 76.35 85 SER B CA 1
ATOM 1401 C C . SER B 1 85 ? 41.187 39.727 -5.808 1.00 73.76 85 SER B C 1
ATOM 1402 O O . SER B 1 85 ? 41.342 39.020 -4.806 1.00 74.87 85 SER B O 1
ATOM 1405 N N . TRP B 1 86 ? 39.985 40.028 -6.309 1.00 79.62 86 TRP B N 1
ATOM 1406 C CA . TRP B 1 86 ? 38.767 39.325 -5.917 1.00 72.66 86 TRP B CA 1
ATOM 1407 C C . TRP B 1 86 ? 38.988 37.819 -5.854 1.00 75.48 86 TRP B C 1
ATOM 1408 O O . TRP B 1 86 ? 38.756 37.189 -4.817 1.00 76.23 86 TRP B O 1
ATOM 1419 N N . ARG B 1 87 ? 39.471 37.229 -6.956 1.00 78.32 87 ARG B N 1
ATOM 1420 C CA . ARG B 1 87 ? 39.585 35.774 -7.048 1.00 73.36 87 ARG B CA 1
ATOM 1421 C C . ARG B 1 87 ? 40.660 35.228 -6.118 1.00 70.70 87 ARG B C 1
ATOM 1422 O O . ARG B 1 87 ? 40.526 34.118 -5.593 1.00 73.04 87 ARG B O 1
ATOM 1430 N N . ASN B 1 88 ? 41.738 35.979 -5.907 1.00 74.49 88 ASN B N 1
ATOM 1431 C CA . ASN B 1 88 ? 42.763 35.523 -4.969 1.00 77.76 88 ASN B CA 1
ATOM 1432 C C . ASN B 1 88 ? 42.179 35.343 -3.571 1.00 69.92 88 ASN B C 1
ATOM 1433 O O . ASN B 1 88 ? 42.349 34.293 -2.945 1.00 64.07 88 ASN B O 1
ATOM 1438 N N . MET B 1 89 ? 41.463 36.359 -3.079 1.00 72.98 89 MET B N 1
ATOM 1439 C CA . MET B 1 89 ? 40.907 36.305 -1.730 1.00 67.52 89 MET B CA 1
ATOM 1440 C C . MET B 1 89 ? 40.037 35.075 -1.538 1.00 66.80 89 MET B C 1
ATOM 1441 O O . MET B 1 89 ? 40.088 34.427 -0.488 1.00 68.38 89 MET B O 1
ATOM 1446 N N . LEU B 1 90 ? 39.243 34.730 -2.550 1.00 70.57 90 LEU B N 1
ATOM 1447 C CA . LEU B 1 90 ? 38.476 33.493 -2.507 1.00 66.99 90 LEU B CA 1
ATOM 1448 C C . LEU B 1 90 ? 39.385 32.291 -2.274 1.00 64.79 90 LEU B C 1
ATOM 1449 O O . LEU B 1 90 ? 39.191 31.531 -1.318 1.00 63.37 90 LEU B O 1
ATOM 1454 N N . ARG B 1 91 ? 40.400 32.118 -3.133 1.00 68.10 91 ARG B N 1
ATOM 1455 C CA . ARG B 1 91 ? 41.336 31.003 -2.993 1.00 63.52 91 ARG B CA 1
ATOM 1456 C C . ARG B 1 91 ? 41.901 30.938 -1.588 1.00 66.52 91 ARG B C 1
ATOM 1457 O O . ARG B 1 91 ? 42.003 29.857 -0.997 1.00 71.92 91 ARG B O 1
ATOM 1465 N N . VAL B 1 92 ? 42.272 32.093 -1.035 1.00 63.89 92 VAL B N 1
ATOM 1466 C CA . VAL B 1 92 ? 42.761 32.119 0.337 1.00 65.33 92 VAL B CA 1
ATOM 1467 C C . VAL B 1 92 ? 41.684 31.596 1.283 1.00 65.99 92 VAL B C 1
ATOM 1468 O O . VAL B 1 92 ? 41.961 30.775 2.164 1.00 64.99 92 VAL B O 1
ATOM 1472 N N . ILE B 1 93 ? 40.427 31.992 1.064 1.00 63.55 93 ILE B N 1
ATOM 1473 C CA . ILE B 1 93 ? 39.350 31.542 1.945 1.00 71.05 93 ILE B CA 1
ATOM 1474 C C . ILE B 1 93 ? 39.211 30.022 1.898 1.00 71.97 93 ILE B C 1
ATOM 1475 O O . ILE B 1 93 ? 39.185 29.354 2.939 1.00 73.41 93 ILE B O 1
ATOM 1480 N N . ILE B 1 94 ? 39.101 29.447 0.696 1.00 69.36 94 ILE B N 1
ATOM 1481 C CA . ILE B 1 94 ? 38.976 27.992 0.666 1.00 68.39 94 ILE B CA 1
ATOM 1482 C C . ILE B 1 94 ? 40.288 27.350 1.097 1.00 71.02 94 ILE B C 1
ATOM 1483 O O . ILE B 1 94 ? 40.279 26.291 1.731 1.00 73.47 94 ILE B O 1
ATOM 1488 N N . TYR B 1 95 ? 41.437 27.970 0.793 1.00 66.70 95 TYR B N 1
ATOM 1489 C CA . TYR B 1 95 ? 42.688 27.309 1.151 1.00 68.58 95 TYR B CA 1
ATOM 1490 C C . TYR B 1 95 ? 42.858 27.271 2.649 1.00 66.12 95 TYR B C 1
ATOM 1491 O O . TYR B 1 95 ? 43.345 26.278 3.193 1.00 68.26 95 TYR B O 1
ATOM 1500 N N . ARG B 1 96 ? 42.489 28.359 3.323 1.00 67.12 96 ARG B N 1
ATOM 1501 C CA . ARG B 1 96 ? 42.587 28.385 4.771 1.00 66.70 96 ARG B CA 1
ATOM 1502 C C . ARG B 1 96 ? 41.527 27.502 5.388 1.00 74.03 96 ARG B C 1
ATOM 1503 O O . ARG B 1 96 ? 41.726 26.961 6.483 1.00 76.71 96 ARG B O 1
ATOM 1511 N N . ALA B 1 97 ? 40.391 27.364 4.706 1.00 77.57 97 ALA B N 1
ATOM 1512 C CA . ALA B 1 97 ? 39.357 26.457 5.179 1.00 73.09 97 ALA B CA 1
ATOM 1513 C C . ALA B 1 97 ? 39.868 25.026 5.164 1.00 73.13 97 ALA B C 1
ATOM 1514 O O . ALA B 1 97 ? 39.872 24.350 6.199 1.00 79.93 97 ALA B O 1
ATOM 1516 N N . LEU B 1 98 ? 40.361 24.566 4.011 1.00 72.24 98 LEU B N 1
ATOM 1517 C CA . LEU B 1 98 ? 40.853 23.195 3.913 1.00 77.16 98 LEU B CA 1
ATOM 1518 C C . LEU B 1 98 ? 41.981 22.938 4.901 1.00 76.18 98 LEU B C 1
ATOM 1519 O O . LEU B 1 98 ? 42.150 21.813 5.388 1.00 83.31 98 LEU B O 1
ATOM 1524 N N . ALA B 1 99 ? 42.759 23.968 5.215 1.00 75.19 99 ALA B N 1
ATOM 1525 C CA . ALA B 1 99 ? 43.889 23.783 6.112 1.00 77.89 99 ALA B CA 1
ATOM 1526 C C . ALA B 1 99 ? 43.481 23.783 7.579 1.00 84.58 99 ALA B C 1
ATOM 1527 O O . ALA B 1 99 ? 44.360 23.734 8.446 1.00 83.84 99 ALA B O 1
ATOM 1529 N N . SER B 1 1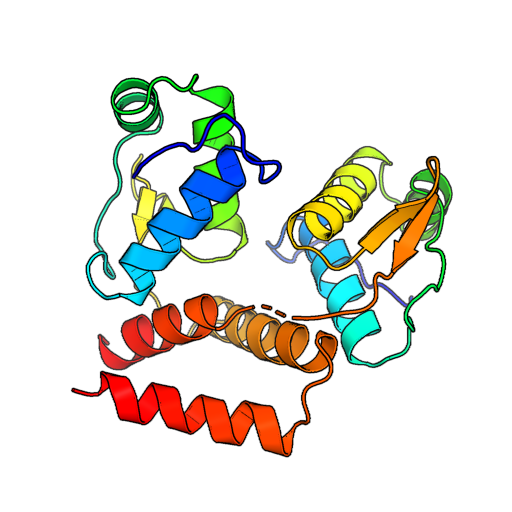00 ? 42.176 23.836 7.871 1.00 88.30 100 SER B N 1
ATOM 1530 C CA . SER B 1 100 ? 41.649 23.750 9.226 1.00 86.99 100 SER B CA 1
ATOM 1531 C C . SER B 1 100 ? 40.743 22.537 9.368 1.00 88.77 100 SER B C 1
ATOM 1532 O O . SER B 1 100 ? 39.767 22.564 10.119 1.00 93.52 100 SER B O 1
ATOM 1535 N N . ASN B 1 101 ? 41.063 21.470 8.636 1.00 89.28 101 ASN B N 1
ATOM 1536 C CA . ASN B 1 101 ? 40.395 20.1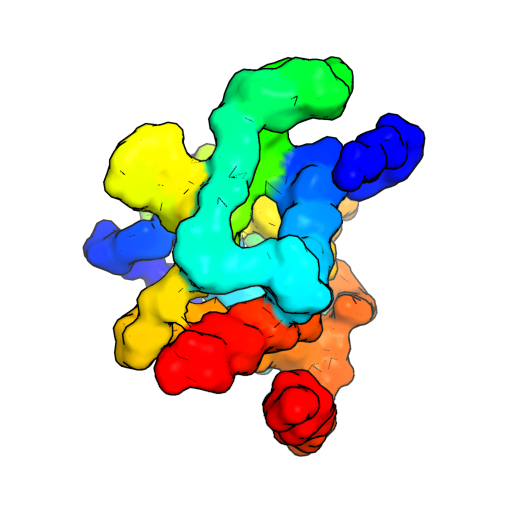75 8.764 1.00 89.62 101 ASN B CA 1
ATOM 1537 C C . ASN B 1 101 ? 38.921 20.265 8.378 1.00 94.25 101 ASN B C 1
ATOM 1538 O O . ASN B 1 101 ? 38.050 19.726 9.061 1.00 103.83 101 ASN B O 1
ATOM 1543 N N . MET B 1 102 ? 38.625 20.950 7.280 1.00 91.32 102 MET B N 1
ATOM 1544 C CA . MET B 1 102 ? 37.259 21.022 6.780 1.00 97.79 102 MET B CA 1
ATOM 1545 C C . MET B 1 102 ? 37.149 20.249 5.475 1.00 95.84 102 MET B C 1
ATOM 1546 O O . MET B 1 102 ? 38.040 20.318 4.623 1.00 92.97 102 MET B O 1
ATOM 1551 N N . SER B 1 103 ? 36.066 19.489 5.342 1.00 98.12 103 SER B N 1
ATOM 1552 C CA . SER B 1 103 ? 35.764 18.814 4.089 1.00 102.12 103 SER B CA 1
ATOM 1553 C C . SER B 1 103 ? 35.602 19.839 2.964 1.00 94.69 103 SER B C 1
ATOM 1554 O O . SER B 1 103 ? 35.408 21.032 3.203 1.00 95.58 103 SER B O 1
ATOM 1557 N N . LYS B 1 104 ? 35.710 19.374 1.721 1.00 91.64 104 LYS B N 1
ATOM 1558 C CA . LYS B 1 104 ? 35.328 20.258 0.624 1.00 97.46 104 LYS B CA 1
ATOM 1559 C C . LYS B 1 104 ? 33.810 20.323 0.481 1.00 100.45 104 LYS B C 1
ATOM 1560 O O . LYS B 1 104 ? 33.258 21.388 0.180 1.00 100.88 104 LYS B O 1
ATOM 1566 N N . ASP B 1 105 ? 33.118 19.203 0.714 1.00 102.16 105 ASP B N 1
ATOM 1567 C CA . ASP B 1 105 ? 31.664 19.236 0.857 1.00 102.41 105 ASP B CA 1
ATOM 1568 C C . ASP B 1 105 ? 31.263 20.202 1.958 1.00 99.31 105 ASP B C 1
ATOM 1569 O O . ASP B 1 105 ? 30.365 21.033 1.780 1.00 102.04 105 ASP B O 1
ATOM 1574 N N . GLU B 1 106 ? 31.915 20.088 3.116 1.00 94.79 106 GLU B N 1
ATOM 1575 C CA . GLU B 1 106 ? 31.633 20.983 4.230 1.00 102.06 106 GLU B CA 1
ATOM 1576 C C . GLU B 1 106 ? 31.701 22.441 3.785 1.00 106.03 106 GLU B C 1
ATOM 1577 O O . GLU B 1 106 ? 30.691 23.151 3.791 1.00 104.82 106 GLU B O 1
ATOM 1583 N N . ILE B 1 107 ? 32.881 22.881 3.332 1.00 101.75 107 ILE B N 1
ATOM 1584 C CA . ILE B 1 107 ? 33.151 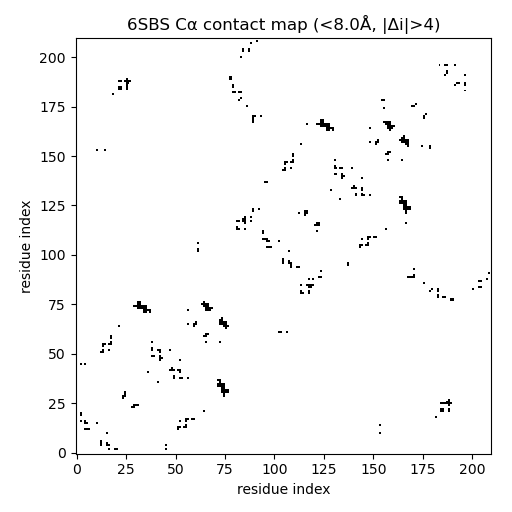24.310 3.176 1.00 100.25 107 ILE B CA 1
ATOM 1585 C C . ILE B 1 107 ? 32.118 24.962 2.269 1.00 100.95 107 ILE B C 1
ATOM 1586 O O . ILE B 1 107 ? 31.525 25.989 2.619 1.00 103.52 107 ILE B O 1
ATOM 1591 N N . VAL B 1 108 ? 31.864 24.365 1.104 1.00 102.92 108 VAL B N 1
ATOM 1592 C CA . VAL B 1 108 ? 31.021 25.057 0.138 1.00 103.86 108 VAL B CA 1
ATOM 1593 C C . VAL B 1 108 ? 29.549 24.930 0.510 1.00 105.03 108 VAL B C 1
ATOM 1594 O O . VAL B 1 108 ? 28.752 25.828 0.200 1.00 102.59 108 VAL B O 1
ATOM 1598 N N . ASN B 1 109 ? 29.164 23.833 1.180 1.00 104.52 109 ASN B N 1
ATOM 1599 C CA . ASN B 1 109 ? 27.895 23.829 1.900 1.00 109.16 109 ASN B CA 1
ATOM 1600 C C . ASN B 1 109 ? 27.762 25.094 2.743 1.00 111.53 109 ASN B C 1
ATOM 1601 O O . ASN B 1 109 ? 26.715 25.751 2.726 1.00 114.29 109 ASN B O 1
ATOM 1606 N N . GLU B 1 110 ? 28.836 25.477 3.455 1.00 108.72 110 GLU B N 1
ATOM 1607 C CA . GLU B 1 110 ? 28.791 26.641 4.337 1.00 106.62 110 GLU B CA 1
ATOM 1608 C C . GLU B 1 110 ? 29.034 27.950 3.603 1.00 102.63 110 GLU B C 1
ATOM 1609 O O . GLU B 1 110 ? 28.693 29.011 4.135 1.00 105.99 110 GLU B O 1
ATOM 1615 N N . ILE B 1 111 ? 29.634 27.911 2.414 1.00 99.51 111 ILE B N 1
ATOM 1616 C CA . ILE B 1 111 ? 29.749 29.132 1.622 1.00 99.45 111 ILE B CA 1
ATOM 1617 C C . ILE B 1 111 ? 28.371 29.598 1.188 1.00 102.38 111 ILE B C 1
ATOM 1618 O O . ILE B 1 111 ? 28.007 30.765 1.360 1.00 101.93 111 ILE B O 1
ATOM 1623 N N . ASN B 1 112 ? 27.582 28.681 0.620 1.00 109.88 112 ASN B N 1
ATOM 1624 C CA . ASN B 1 112 ? 26.208 28.998 0.252 1.00 110.45 112 ASN B CA 1
ATOM 1625 C C . ASN B 1 112 ? 25.427 29.537 1.442 1.00 110.32 112 ASN B C 1
ATOM 1626 O O . ASN B 1 112 ? 24.605 30.449 1.289 1.00 112.13 112 ASN B O 1
ATOM 1631 N N . ARG B 1 113 ? 25.679 28.999 2.640 1.00 104.85 113 ARG B N 1
ATOM 1632 C CA . ARG B 1 113 ? 24.911 29.429 3.802 1.00 106.57 113 ARG B CA 1
ATOM 1633 C C . ARG B 1 113 ? 25.152 30.894 4.151 1.00 108.79 113 ARG B C 1
ATOM 1634 O O . ARG B 1 113 ? 24.305 31.495 4.820 1.00 115.71 113 ARG B O 1
ATOM 1642 N N . VAL B 1 114 ? 26.266 31.490 3.714 1.00 110.42 114 VAL B N 1
ATOM 1643 C CA . VAL B 1 114 ? 26.544 32.887 4.055 1.00 113.88 114 VAL B CA 1
ATOM 1644 C C . VAL B 1 114 ? 26.125 33.818 2.920 1.00 107.99 114 VAL B C 1
ATOM 1645 O O . VAL B 1 114 ? 25.748 34.972 3.159 1.00 107.10 114 VAL B O 1
ATOM 1649 N N . VAL B 1 115 ? 26.186 33.333 1.680 1.00 101.20 115 VAL B N 1
ATOM 1650 C CA . VAL B 1 115 ? 25.727 34.145 0.558 1.00 102.52 115 VAL B CA 1
ATOM 1651 C C . VAL B 1 115 ? 24.232 34.403 0.689 1.00 109.04 115 VAL B C 1
ATOM 1652 O O . VAL B 1 115 ? 23.770 35.552 0.708 1.00 110.63 115 VAL B O 1
ATOM 1656 N N . SER B 1 116 ? 23.457 33.323 0.798 1.00 111.06 116 SER B N 1
ATOM 1657 C CA . SER B 1 116 ? 22.027 33.450 1.037 1.00 110.81 116 SER B CA 1
ATOM 1658 C C . SER B 1 116 ? 21.752 34.331 2.246 1.00 112.27 116 SER B C 1
ATOM 1659 O O . SER B 1 116 ? 20.841 35.168 2.220 1.00 114.71 116 SER B O 1
ATOM 1662 N N . GLU B 1 117 ? 22.575 34.193 3.291 1.00 111.60 117 GLU B N 1
ATOM 1663 C CA . GLU B 1 117 ? 22.276 34.810 4.579 1.00 110.25 117 GLU B CA 1
ATOM 1664 C C . GLU B 1 117 ? 22.167 36.324 4.462 1.00 112.94 117 GLU B C 1
ATOM 1665 O O . GLU B 1 117 ? 21.173 36.919 4.898 1.00 120.06 117 GLU B O 1
ATOM 1671 N N . VAL B 1 118 ? 23.183 36.974 3.885 1.00 114.28 118 VAL B N 1
ATOM 1672 C CA . VAL B 1 118 ? 23.212 38.433 3.890 1.00 117.27 118 VAL B CA 1
ATOM 1673 C C . VAL B 1 118 ? 22.554 39.047 2.660 1.00 115.59 118 VAL B C 1
ATOM 1674 O O . VAL B 1 118 ? 22.484 40.282 2.573 1.00 127.98 118 VAL B O 1
ATOM 1678 N N . ASN B 1 119 ? 22.028 38.240 1.723 1.00 115.22 119 ASN B N 1
ATOM 1679 C CA . ASN B 1 119 ? 21.227 38.873 0.669 1.00 119.05 119 ASN B CA 1
ATOM 1680 C C . ASN B 1 119 ? 19.914 39.461 1.205 1.00 118.46 119 ASN B C 1
ATOM 1681 O O . ASN B 1 119 ? 19.086 39.926 0.411 1.00 115.48 119 ASN B O 1
ATOM 1686 N N . SER B 1 120 ? 19.702 39.392 2.518 1.00 118.50 120 SER B N 1
ATOM 1687 C CA . SER B 1 120 ? 18.938 40.379 3.274 1.00 120.35 120 SER B CA 1
ATOM 1688 C C . SER B 1 120 ? 18.601 41.648 2.484 1.00 122.74 120 SER B C 1
ATOM 1689 O O . SER B 1 120 ? 17.439 41.918 2.173 1.00 123.68 120 SER B O 1
#

Organism: Sulfolobus acidocaldarius (strain ATCC 33909 / DSM 639 / JCM 8929 / NBRC 15157 / NCIMB 11770) (NCBI:txid330779)

Sequence (210 aa):
SIIKIDLESKTPIYKQIADQIIELIAKGELKPGDKLPSIRELASMLGVNMLTVNKAYNYLVDEGFIVVQKRRYVVKSEVWRNMLRVIIYRALASIKIDLESKTPIYKQIADQIIELIAKGELKPGDKLPSIRELASMLGVNMLTVNKAYNYLVDEGFIVVQKRRYVVKSEVRDESWRNMLRVIIYRALASNMSKDEIVNEINRVVSEVNS

B-factor: mean 74.0, std 15.79, range [23.34, 128.56]

Nearest PDB structures (foldseek):
  6sbs-assembly1_A  TM=1.011E+00  e=1.815E-16  Sulfolobus acidocaldarius DSM 639
  6sbs-assembly1_B  TM=8.228E-01  e=1.915E-13  Sulfolobus acidocaldarius DSM 639
  4u0y-assembly1_A  TM=9.329E-01  e=2.472E-06  Bacillus subtilis subsp. subtilis str. 168
  4wwc-assembly1_B  TM=9.250E-01  e=6.933E-06  Bacillus subtilis subsp. subtilis str. 168
  4wwc-assembly1_A  TM=8.837E-01  e=3.881E-06  Bacillus subtilis subsp. subtilis str. 168

CATH classification: 1.10.10.10